Protein AF-A0A9E8NCF7-F1 (afdb_monomer)

Nearest PDB structures (foldseek):
  2m2k-assembly1_A  TM=4.713E-01  e=4.557E-03  Serratia marcescens
  8z99-assembly1_A  TM=4.375E-01  e=1.453E+00  metagenome
  8yhd-assembly1_D  TM=4.032E-01  e=1.641E+00  metagenome
  8z4j-assembly1_C  TM=4.221E-01  e=2.667E+00  metagenome
  8yhe-assembly1_B  TM=4.234E-01  e=3.838E+00  metagenome

Foldseek 3Di:
DDDDDDPPPPPPVPPPPPPVVPPQPFDWDDDPRWIWTWGFPPPDPQQKIKTWTPPDDCPPPPWDQDPQQPPCLLVQLCCDPVVLCVLLVLLVVLCVVVVHQFFQAKKKWKFKADLQQQTDTIMIIGHPPGPQDVNSVVSSRVSCNPPNGRHHPSVNRPPIPIDIDIDMRGRDDDPPD

Structure (mmCIF, N/CA/C/O backbone):
data_AF-A0A9E8NCF7-F1
#
_entry.id   AF-A0A9E8NCF7-F1
#
loop_
_atom_site.group_PDB
_atom_site.id
_atom_site.type_symbol
_atom_site.label_atom_id
_atom_site.label_alt_id
_atom_site.label_comp_id
_atom_site.label_asym_id
_atom_site.label_entity_id
_atom_site.label_seq_id
_atom_site.pdbx_PDB_ins_code
_atom_site.Cartn_x
_atom_site.Cartn_y
_atom_site.Cartn_z
_atom_site.occupancy
_atom_site.B_iso_or_equiv
_atom_site.auth_seq_id
_atom_site.auth_comp_id
_atom_site.auth_asym_id
_atom_site.auth_atom_id
_atom_site.pdbx_PDB_model_num
ATOM 1 N N . MET A 1 1 ? 67.429 12.171 45.994 1.00 40.03 1 MET A N 1
ATOM 2 C CA . MET A 1 1 ? 67.069 10.767 45.686 1.00 40.03 1 MET A CA 1
ATOM 3 C C . MET A 1 1 ? 65.765 10.779 44.897 1.00 40.03 1 MET A C 1
ATOM 5 O O . MET A 1 1 ? 64.750 11.210 45.428 1.00 40.03 1 MET A O 1
ATOM 9 N N . LYS A 1 2 ? 65.822 10.455 43.598 1.00 35.00 2 LYS A N 1
ATOM 10 C CA . LYS A 1 2 ? 64.687 10.552 42.663 1.00 35.00 2 LYS A CA 1
ATOM 11 C C . LYS A 1 2 ? 63.740 9.368 42.890 1.00 35.00 2 LYS A C 1
ATOM 13 O O . LYS A 1 2 ? 64.159 8.227 42.731 1.00 35.00 2 LYS A O 1
ATOM 18 N N . LYS A 1 3 ? 62.488 9.633 43.271 1.00 42.22 3 LYS A N 1
ATOM 19 C CA . LYS A 1 3 ? 61.432 8.614 43.321 1.00 42.22 3 LYS A CA 1
ATOM 20 C C . LYS A 1 3 ? 60.885 8.435 41.905 1.00 42.22 3 LYS A C 1
ATOM 22 O O . LYS A 1 3 ? 60.336 9.372 41.335 1.00 42.22 3 LYS A O 1
ATOM 27 N N . ILE A 1 4 ? 61.103 7.255 41.335 1.00 47.38 4 ILE A N 1
ATOM 28 C CA . ILE A 1 4 ? 60.545 6.840 40.047 1.00 47.38 4 ILE A CA 1
ATOM 29 C C . ILE A 1 4 ? 59.074 6.501 40.293 1.00 47.38 4 ILE A C 1
ATOM 31 O O . ILE A 1 4 ? 58.762 5.564 41.025 1.00 47.38 4 ILE A O 1
ATOM 35 N N . LEU A 1 5 ? 58.176 7.304 39.728 1.00 33.53 5 LEU A N 1
ATOM 36 C CA . LEU A 1 5 ? 56.740 7.057 39.744 1.00 33.53 5 LEU A CA 1
ATOM 37 C C . LEU A 1 5 ? 56.419 6.113 38.577 1.00 33.53 5 LEU A C 1
ATOM 39 O O . LEU A 1 5 ? 56.474 6.517 37.417 1.00 33.53 5 LEU A O 1
ATOM 43 N N . ILE A 1 6 ? 56.138 4.847 38.875 1.00 45.62 6 ILE A N 1
ATOM 44 C CA . ILE A 1 6 ? 55.711 3.866 37.873 1.00 45.62 6 ILE A CA 1
ATOM 45 C C . ILE A 1 6 ? 54.211 4.075 37.634 1.00 45.62 6 ILE A C 1
ATOM 47 O O . ILE A 1 6 ? 53.385 3.727 38.474 1.00 45.62 6 ILE A O 1
ATOM 51 N N . PHE A 1 7 ? 53.864 4.670 36.492 1.00 37.31 7 PHE A N 1
ATOM 52 C CA . PHE A 1 7 ? 52.492 4.728 35.991 1.00 37.31 7 PHE A CA 1
ATOM 53 C C . PHE A 1 7 ? 52.143 3.362 35.388 1.00 37.31 7 PHE A C 1
ATOM 55 O O . PHE A 1 7 ? 52.563 3.034 34.279 1.00 37.31 7 PHE A O 1
ATOM 62 N N . ILE A 1 8 ? 51.393 2.544 36.125 1.00 46.53 8 ILE A N 1
ATOM 63 C CA . ILE A 1 8 ? 50.778 1.334 35.574 1.00 46.53 8 ILE A CA 1
ATOM 64 C C . ILE A 1 8 ? 49.598 1.797 34.717 1.00 46.53 8 ILE A C 1
ATOM 66 O O . ILE A 1 8 ? 48.512 2.087 35.217 1.00 46.53 8 ILE A O 1
ATOM 70 N N . ILE A 1 9 ? 49.836 1.923 33.411 1.00 44.84 9 ILE A N 1
ATOM 71 C CA . ILE A 1 9 ? 48.784 2.126 32.417 1.00 44.84 9 ILE A CA 1
ATOM 72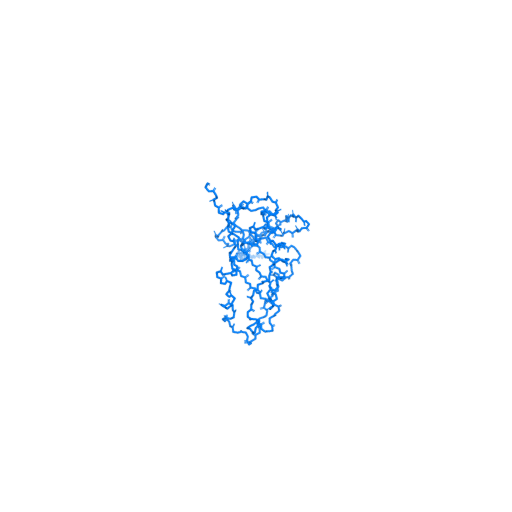 C C . ILE A 1 9 ? 48.052 0.790 32.285 1.00 44.84 9 ILE A C 1
ATOM 74 O O . ILE A 1 9 ? 48.491 -0.109 31.570 1.00 44.84 9 ILE A O 1
ATOM 78 N N . CYS A 1 10 ? 46.936 0.647 33.001 1.00 36.78 10 CYS A N 1
ATOM 79 C CA . CYS A 1 10 ? 45.959 -0.396 32.722 1.00 36.78 10 CYS A CA 1
ATOM 80 C C . CYS A 1 10 ? 45.423 -0.172 31.304 1.00 36.78 10 CYS A C 1
ATOM 82 O O . CYS A 1 10 ? 44.531 0.650 31.090 1.00 36.78 10 CYS A O 1
ATOM 84 N N . MET A 1 11 ? 45.977 -0.894 30.328 1.00 39.25 11 MET A N 1
ATOM 85 C CA . MET A 1 11 ? 45.402 -1.020 28.994 1.00 39.25 11 MET A CA 1
ATOM 86 C C . MET A 1 11 ? 44.094 -1.811 29.088 1.00 39.25 11 MET A C 1
ATOM 88 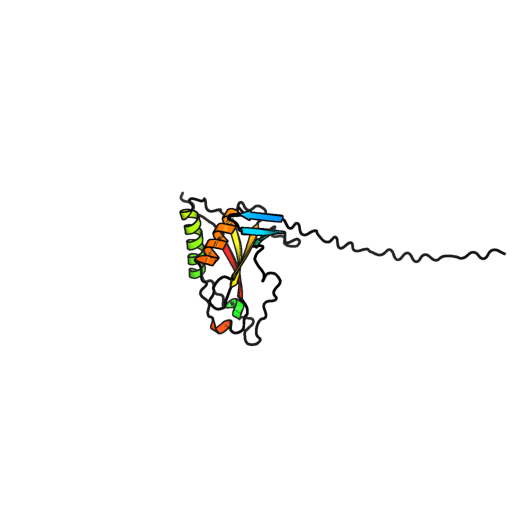O O . MET A 1 11 ? 44.020 -2.982 28.726 1.00 39.25 11 MET A O 1
ATOM 92 N N . PHE A 1 12 ? 43.027 -1.156 29.540 1.00 41.19 12 PHE A N 1
ATOM 93 C CA . PHE A 1 12 ? 41.700 -1.509 29.068 1.00 41.19 12 PHE A CA 1
ATOM 94 C C . PHE A 1 12 ? 41.636 -1.017 27.628 1.00 41.19 12 PHE A C 1
ATOM 96 O O . PHE A 1 12 ? 41.243 0.116 27.357 1.00 41.19 12 PHE A O 1
ATOM 103 N N . ALA A 1 13 ? 42.085 -1.865 26.701 1.00 40.41 13 ALA A N 1
ATOM 104 C CA . ALA A 1 13 ? 41.708 -1.750 25.307 1.00 40.41 13 ALA A CA 1
ATOM 105 C C . ALA A 1 13 ? 40.186 -1.892 25.271 1.00 40.41 13 ALA A C 1
ATOM 107 O O . ALA A 1 13 ? 39.634 -2.993 25.209 1.00 40.41 13 ALA A O 1
ATOM 108 N N . GLN A 1 14 ? 39.515 -0.749 25.410 1.00 42.47 14 GLN A N 1
ATOM 109 C CA . GLN A 1 14 ? 38.113 -0.581 25.120 1.00 42.47 14 GLN A CA 1
ATOM 110 C C . GLN A 1 14 ? 37.908 -1.226 23.755 1.00 42.47 14 GLN A C 1
ATOM 112 O O . GLN A 1 14 ? 38.359 -0.706 22.734 1.00 42.47 14 GLN A O 1
ATOM 117 N N . HIS A 1 15 ? 37.240 -2.377 23.736 1.00 35.69 15 HIS A N 1
ATOM 118 C CA . HIS A 1 15 ? 36.476 -2.761 22.569 1.00 35.69 15 HIS A CA 1
ATOM 119 C C . HIS A 1 15 ? 35.404 -1.687 22.446 1.00 35.69 15 HIS A C 1
ATOM 121 O O . HIS A 1 15 ? 34.286 -1.825 22.940 1.00 35.69 15 HIS A O 1
ATOM 127 N N . ALA A 1 16 ? 35.780 -0.569 21.827 1.00 40.09 16 ALA A N 1
ATOM 128 C CA . ALA A 1 16 ? 34.845 0.274 21.144 1.00 40.09 16 ALA A CA 1
ATOM 129 C C . ALA A 1 16 ? 34.232 -0.640 20.086 1.00 40.09 16 ALA A C 1
ATOM 131 O O . ALA A 1 16 ? 34.712 -0.750 18.959 1.00 40.09 16 ALA A O 1
ATOM 132 N N . PHE A 1 17 ? 33.152 -1.321 20.467 1.00 37.03 17 PHE A N 1
ATOM 133 C CA . PHE A 1 17 ? 32.058 -1.532 19.551 1.00 37.03 17 PHE A CA 1
ATOM 134 C C . PHE A 1 17 ? 31.687 -0.129 19.076 1.00 37.03 17 PHE A C 1
ATOM 136 O O . PHE A 1 17 ? 30.793 0.528 19.605 1.00 37.03 17 PHE A O 1
ATOM 143 N N . CYS A 1 18 ? 32.388 0.338 18.043 1.00 36.62 18 CYS A N 1
ATOM 144 C CA . CYS A 1 18 ? 31.747 1.069 16.983 1.00 36.62 18 CYS A CA 1
ATOM 145 C C . CYS A 1 18 ? 30.612 0.151 16.528 1.00 36.62 18 CYS A C 1
ATOM 147 O O . CYS A 1 18 ? 30.733 -0.605 15.569 1.00 36.62 18 CYS A O 1
ATOM 149 N N . GLN A 1 19 ? 29.479 0.222 17.232 1.00 39.09 19 GLN A N 1
ATOM 150 C CA . GLN A 1 19 ? 28.195 0.187 16.575 1.00 39.09 19 GLN A CA 1
ATOM 151 C C . GLN A 1 19 ? 28.281 1.332 15.578 1.00 39.09 19 GLN A C 1
ATOM 153 O O . GLN A 1 19 ? 27.910 2.469 15.868 1.00 39.09 19 GLN A O 1
ATOM 158 N N . GLY A 1 20 ? 28.876 1.043 14.417 1.00 33.81 20 GLY A N 1
ATOM 159 C CA . GLY A 1 20 ? 28.659 1.832 13.236 1.00 33.81 20 GLY A CA 1
ATOM 160 C C . GLY A 1 20 ? 27.154 1.901 13.160 1.00 33.81 20 GLY A C 1
ATOM 161 O O . GLY A 1 20 ? 26.498 0.890 12.909 1.00 33.81 20 GLY A O 1
ATOM 162 N N . LYS A 1 21 ? 26.597 3.063 13.511 1.00 37.81 21 LYS A N 1
ATOM 163 C CA . LYS A 1 21 ? 25.231 3.397 13.165 1.00 37.81 21 LYS A CA 1
ATOM 164 C C . LYS A 1 21 ? 25.227 3.208 11.662 1.00 37.81 21 LYS A C 1
ATOM 166 O O . LYS A 1 21 ? 25.744 4.065 10.950 1.00 37.81 21 LYS A O 1
ATOM 171 N N . LEU A 1 22 ? 24.767 2.040 11.206 1.00 41.25 22 LEU A N 1
ATOM 172 C CA . LEU A 1 22 ? 24.464 1.783 9.814 1.00 41.25 22 LEU A CA 1
ATOM 173 C C . LEU A 1 22 ? 23.562 2.943 9.455 1.00 41.25 22 LEU A C 1
ATOM 175 O O . LEU A 1 22 ? 22.431 3.029 9.938 1.00 41.25 22 LEU A O 1
ATOM 179 N N . LYS A 1 23 ? 24.140 3.918 8.751 1.00 40.84 23 LYS A N 1
ATOM 180 C CA . LYS A 1 23 ? 23.450 5.106 8.291 1.00 40.84 23 LYS A CA 1
ATOM 181 C C . LYS A 1 23 ? 22.333 4.519 7.452 1.00 40.84 23 LYS A C 1
ATOM 183 O O . LYS A 1 23 ? 22.596 3.973 6.384 1.00 40.84 23 LYS A O 1
ATOM 188 N N . LYS A 1 24 ? 21.120 4.487 8.003 1.00 50.84 24 LYS A N 1
ATOM 189 C CA . LYS A 1 24 ? 19.936 4.057 7.275 1.00 50.84 24 LYS A CA 1
ATOM 190 C C . LYS A 1 24 ? 19.909 5.027 6.100 1.00 50.84 24 LYS A C 1
ATOM 192 O O . LYS A 1 24 ? 19.733 6.224 6.312 1.00 50.84 24 LYS A O 1
ATOM 197 N N . LEU A 1 25 ? 20.299 4.551 4.919 1.00 55.50 25 LEU A N 1
ATOM 198 C CA . LEU A 1 25 ? 20.280 5.338 3.695 1.00 55.50 25 LEU A CA 1
ATOM 199 C C . LEU A 1 25 ? 18.799 5.568 3.424 1.00 55.50 25 LEU A C 1
ATOM 201 O O . LEU A 1 25 ? 18.099 4.704 2.904 1.00 55.50 25 LEU A O 1
ATOM 205 N N . GLU A 1 26 ? 18.306 6.673 3.969 1.00 65.00 26 GLU A N 1
ATOM 206 C CA . GLU A 1 26 ? 16.937 7.121 3.819 1.00 65.00 26 GLU A CA 1
ATOM 207 C C . GLU A 1 26 ? 16.912 8.025 2.599 1.00 65.00 26 GLU A C 1
ATOM 209 O O . GLU A 1 26 ? 17.276 9.198 2.663 1.00 65.00 26 GLU A O 1
ATOM 214 N N . GLU A 1 27 ? 16.540 7.443 1.467 1.00 82.12 27 GLU A N 1
ATOM 215 C CA . GLU A 1 27 ? 16.312 8.184 0.235 1.00 82.12 27 GLU A CA 1
ATOM 216 C C . GLU A 1 27 ? 14.881 8.732 0.252 1.00 82.12 27 GLU A C 1
ATOM 218 O O . GLU A 1 27 ? 13.957 8.073 0.737 1.00 82.12 27 GLU A O 1
ATOM 223 N N . LYS A 1 28 ? 14.689 9.955 -0.248 1.00 84.38 28 LYS A N 1
ATOM 224 C CA . LYS A 1 28 ? 13.359 10.529 -0.458 1.00 84.38 28 LYS A CA 1
ATOM 225 C C . LYS A 1 28 ? 13.083 10.596 -1.949 1.00 84.38 28 LYS A C 1
ATOM 227 O O . LYS A 1 28 ? 13.864 11.187 -2.685 1.00 84.38 28 LYS A O 1
ATOM 232 N N . VAL A 1 29 ? 11.962 10.024 -2.361 1.00 87.75 29 VAL A N 1
ATOM 233 C CA . VAL A 1 29 ? 11.493 10.013 -3.752 1.00 87.75 29 VAL A CA 1
ATOM 234 C C . VAL A 1 29 ? 10.058 10.520 -3.799 1.00 87.75 29 VAL A C 1
ATOM 236 O O . VAL A 1 29 ? 9.316 10.339 -2.836 1.00 87.75 29 VAL A O 1
ATOM 239 N N . SER A 1 30 ? 9.647 11.167 -4.886 1.00 83.88 30 SER A N 1
ATOM 240 C CA . SER A 1 30 ? 8.315 11.774 -4.986 1.00 83.88 30 SER A CA 1
ATOM 241 C C . SER A 1 30 ? 7.659 11.528 -6.334 1.00 83.88 30 SER A C 1
ATOM 243 O O . SER A 1 30 ? 8.341 11.558 -7.355 1.00 83.88 30 SER A O 1
ATOM 245 N N . SER A 1 31 ? 6.340 11.353 -6.326 1.00 86.44 31 SER A N 1
ATOM 246 C CA . SER A 1 31 ? 5.503 11.230 -7.521 1.00 86.44 31 SER A CA 1
ATOM 247 C C . SER A 1 31 ? 4.074 11.681 -7.226 1.00 86.44 31 SER A C 1
ATOM 249 O O . SER A 1 31 ? 3.590 11.468 -6.115 1.00 86.44 31 SER A O 1
ATOM 251 N N . ASP A 1 32 ? 3.406 12.318 -8.194 1.00 78.69 32 ASP A N 1
ATOM 252 C CA . ASP A 1 32 ? 2.012 12.784 -8.088 1.00 78.69 32 ASP A CA 1
ATOM 253 C C . ASP A 1 32 ? 1.716 13.587 -6.798 1.00 78.69 32 ASP A C 1
ATOM 255 O O . ASP A 1 32 ? 0.649 13.480 -6.192 1.00 78.69 32 ASP A O 1
ATOM 259 N N . GLY A 1 33 ? 2.687 14.391 -6.344 1.00 82.56 33 GLY A N 1
ATOM 260 C CA . GLY A 1 33 ? 2.585 15.187 -5.113 1.00 82.56 33 GLY A CA 1
ATOM 261 C C . GLY A 1 33 ? 2.733 14.389 -3.810 1.00 82.56 33 GLY A C 1
ATOM 262 O O . GLY A 1 33 ? 2.641 14.965 -2.727 1.00 82.56 33 GLY A O 1
ATOM 263 N N . VAL A 1 34 ? 3.001 13.083 -3.887 1.00 87.38 34 VAL A N 1
ATOM 264 C CA . VAL A 1 34 ? 3.260 12.205 -2.741 1.00 87.38 34 VAL A CA 1
ATOM 265 C C . VAL A 1 34 ? 4.760 11.974 -2.599 1.00 87.38 34 VAL A C 1
ATOM 267 O O . VAL A 1 34 ? 5.439 11.612 -3.557 1.00 87.38 34 VAL A O 1
ATOM 270 N N . SER A 1 35 ? 5.290 12.175 -1.393 1.00 92.69 35 SER A N 1
ATOM 271 C CA . SER A 1 35 ? 6.702 11.935 -1.077 1.00 92.69 35 SER A CA 1
ATOM 272 C C . SER A 1 35 ? 6.859 10.683 -0.225 1.00 92.69 35 SER A C 1
ATOM 274 O O . SER A 1 35 ? 6.206 10.552 0.810 1.00 92.69 35 SER A O 1
ATOM 276 N N . TYR A 1 36 ? 7.776 9.805 -0.615 1.00 93.69 36 TYR A N 1
ATOM 277 C CA . TYR A 1 36 ? 8.091 8.555 0.060 1.00 93.69 36 TYR A CA 1
ATOM 278 C C . TYR A 1 36 ? 9.487 8.590 0.656 1.00 93.69 36 TYR A C 1
ATOM 280 O O . TYR A 1 36 ? 10.448 9.032 0.029 1.00 93.69 36 TYR A O 1
ATOM 288 N N . LYS A 1 37 ? 9.596 8.049 1.862 1.00 92.69 37 LYS A N 1
ATOM 289 C CA . LYS A 1 37 ? 10.850 7.663 2.487 1.00 92.69 37 LYS A CA 1
ATOM 290 C C . LYS A 1 37 ? 11.138 6.209 2.130 1.00 92.69 37 LYS A C 1
ATOM 292 O O . LYS A 1 37 ? 10.346 5.320 2.447 1.00 92.69 37 LYS A O 1
ATOM 297 N N . VAL A 1 38 ? 12.283 5.977 1.502 1.00 91.19 38 VAL A N 1
ATOM 298 C CA . VAL A 1 38 ? 12.778 4.652 1.139 1.00 91.19 38 VAL A CA 1
ATOM 299 C C . VAL A 1 38 ? 13.792 4.222 2.180 1.00 91.19 38 VAL A C 1
ATOM 301 O O . VAL A 1 38 ? 14.744 4.942 2.465 1.00 91.19 38 VAL A O 1
ATOM 304 N N . SER A 1 39 ? 13.596 3.048 2.769 1.00 88.00 39 SER A N 1
ATOM 305 C CA . SER A 1 39 ? 14.566 2.475 3.696 1.00 88.00 39 SER A CA 1
ATOM 306 C C . SER A 1 39 ? 14.893 1.037 3.336 1.00 88.00 39 SER A C 1
ATOM 308 O O . SER A 1 39 ? 14.013 0.229 3.038 1.00 88.00 39 SER A O 1
ATOM 310 N N . GLN A 1 40 ? 16.181 0.717 3.376 1.00 78.38 40 GLN A N 1
ATOM 311 C CA . GLN A 1 40 ? 16.658 -0.649 3.242 1.00 78.38 40 GLN A 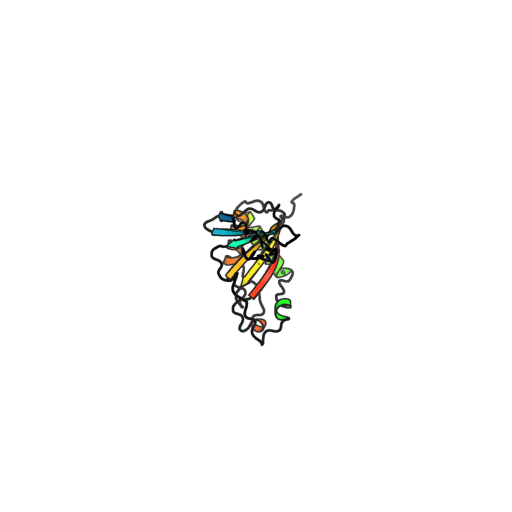CA 1
ATOM 312 C C . GLN A 1 40 ? 16.595 -1.325 4.614 1.00 78.38 40 GLN A C 1
ATOM 314 O O . GLN A 1 40 ? 17.116 -0.804 5.603 1.00 78.38 40 GLN A O 1
ATOM 319 N N . LEU A 1 41 ? 15.928 -2.476 4.690 1.00 69.31 41 LEU A N 1
ATOM 320 C CA . LEU A 1 41 ? 15.902 -3.286 5.906 1.00 69.31 41 LEU A CA 1
ATOM 321 C C . LEU A 1 41 ? 17.259 -3.992 6.018 1.00 69.31 41 LEU A C 1
ATOM 323 O O . LEU A 1 41 ? 17.484 -5.018 5.382 1.00 69.31 41 LEU A O 1
ATOM 327 N N . SER A 1 42 ? 18.172 -3.398 6.790 1.00 55.97 42 SER A N 1
ATOM 328 C CA . SER A 1 42 ? 19.598 -3.756 6.885 1.00 55.97 42 SER A CA 1
ATOM 329 C C . SER A 1 42 ? 19.891 -5.194 7.330 1.00 55.97 42 SER A C 1
ATOM 331 O O . SER A 1 42 ? 21.015 -5.652 7.167 1.00 55.97 42 SER A O 1
ATOM 333 N N . SER A 1 43 ? 18.903 -5.917 7.857 1.00 56.88 43 SER A N 1
ATOM 334 C CA . SER A 1 43 ? 19.022 -7.305 8.320 1.00 56.88 43 SER A CA 1
ATOM 335 C C . SER A 1 43 ? 18.193 -8.311 7.512 1.00 56.88 43 SER A C 1
ATOM 337 O O . SER A 1 43 ? 18.101 -9.472 7.900 1.00 56.88 43 SER A O 1
ATOM 339 N N . ASN A 1 44 ? 17.560 -7.899 6.407 1.00 51.12 44 ASN A N 1
ATOM 340 C CA . ASN A 1 44 ? 16.633 -8.766 5.684 1.00 51.12 44 ASN A CA 1
ATOM 341 C C . ASN A 1 44 ? 17.311 -9.449 4.474 1.00 51.12 44 ASN A C 1
ATOM 343 O O . ASN A 1 44 ? 17.581 -8.770 3.479 1.00 51.12 44 ASN A O 1
ATOM 347 N N . PRO A 1 45 ? 17.522 -10.783 4.489 1.00 52.38 45 PRO A N 1
ATOM 348 C CA . PRO A 1 45 ? 18.120 -11.511 3.364 1.00 52.38 45 PRO A CA 1
ATOM 349 C C . PRO A 1 45 ? 17.257 -11.467 2.094 1.00 52.38 45 PRO A C 1
ATOM 351 O O . PRO A 1 45 ? 17.737 -11.776 1.009 1.00 52.38 45 PRO A O 1
ATOM 354 N N . SER A 1 46 ? 15.991 -11.041 2.196 1.00 62.00 46 SER A N 1
ATOM 355 C CA . SER A 1 46 ? 15.096 -10.907 1.040 1.00 62.00 46 SER A CA 1
ATOM 356 C C . SER A 1 46 ? 15.401 -9.715 0.126 1.00 62.00 46 SER A C 1
ATOM 358 O O . SER A 1 46 ? 14.752 -9.580 -0.912 1.00 62.00 46 SER A O 1
ATOM 360 N N . GLY A 1 47 ? 16.343 -8.836 0.497 1.00 77.12 47 GLY A N 1
ATOM 361 C CA . GLY A 1 47 ? 16.775 -7.731 -0.359 1.00 77.12 47 GLY A CA 1
ATOM 362 C C . GLY A 1 47 ? 15.643 -6.769 -0.719 1.00 77.12 47 GLY A C 1
ATOM 363 O O . GLY A 1 47 ? 15.572 -6.314 -1.856 1.00 77.12 47 GLY A O 1
ATOM 364 N N . ARG A 1 48 ? 14.726 -6.473 0.210 1.00 85.69 48 ARG A N 1
ATOM 365 C CA . ARG A 1 48 ? 13.585 -5.573 -0.028 1.00 85.69 48 ARG A CA 1
ATOM 366 C C . ARG A 1 48 ? 13.831 -4.148 0.478 1.00 85.69 48 ARG A C 1
ATOM 368 O O . ARG A 1 48 ? 14.421 -3.947 1.540 1.00 85.69 48 ARG A O 1
ATOM 375 N N . LYS A 1 49 ? 13.307 -3.173 -0.263 1.00 90.00 49 LYS A N 1
ATOM 376 C CA . LYS A 1 49 ? 13.182 -1.763 0.115 1.00 90.00 49 LYS A CA 1
ATOM 377 C C . LYS A 1 49 ? 11.771 -1.502 0.634 1.00 90.00 49 LYS A C 1
ATOM 379 O O . LYS A 1 49 ? 10.795 -1.995 0.066 1.00 90.00 49 LYS A O 1
ATOM 384 N N . MET A 1 50 ? 11.674 -0.736 1.714 1.00 91.44 50 MET A N 1
ATOM 385 C CA . MET A 1 50 ? 10.407 -0.255 2.250 1.00 91.44 50 MET A CA 1
ATOM 386 C C . MET A 1 50 ? 10.166 1.179 1.797 1.00 91.44 50 MET A C 1
ATOM 388 O O . MET A 1 50 ? 10.987 2.045 2.091 1.00 91.44 50 MET A O 1
ATOM 392 N N . TYR A 1 51 ? 9.033 1.415 1.148 1.00 94.12 51 TYR A N 1
ATOM 393 C CA . TYR A 1 51 ? 8.532 2.731 0.774 1.00 94.12 51 TYR A CA 1
ATOM 394 C C . TYR A 1 51 ? 7.406 3.097 1.742 1.00 94.12 51 TYR A C 1
ATOM 396 O O . TYR A 1 51 ? 6.384 2.411 1.788 1.00 94.12 51 TYR A O 1
ATOM 404 N N . SER A 1 52 ? 7.613 4.144 2.539 1.00 93.81 52 SER A N 1
ATOM 405 C CA . SER A 1 52 ? 6.605 4.708 3.445 1.00 93.81 52 SER A CA 1
ATOM 406 C C . SER A 1 52 ? 6.301 6.135 3.021 1.00 93.81 52 SER A C 1
ATOM 408 O O . SER A 1 52 ? 7.225 6.926 2.809 1.00 93.81 52 SER A O 1
ATOM 410 N N . ASN A 1 53 ? 5.022 6.468 2.868 1.00 94.50 53 ASN A N 1
ATOM 411 C CA . ASN A 1 53 ? 4.618 7.838 2.589 1.00 94.50 53 ASN A CA 1
ATOM 412 C C . ASN A 1 53 ? 5.049 8.728 3.765 1.00 94.50 53 ASN A C 1
ATOM 414 O O . ASN A 1 53 ? 4.761 8.439 4.921 1.00 94.50 53 ASN A O 1
ATOM 418 N N . THR A 1 54 ? 5.742 9.827 3.485 1.00 92.50 54 THR A N 1
ATOM 419 C CA . THR A 1 54 ? 6.252 10.752 4.510 1.00 92.50 54 THR A CA 1
ATOM 420 C C . THR A 1 54 ? 5.152 11.406 5.350 1.00 92.50 54 THR A C 1
ATOM 422 O O . THR A 1 54 ? 5.446 11.901 6.436 1.00 92.50 54 THR A O 1
ATOM 425 N N . SER A 1 55 ? 3.892 11.381 4.896 1.00 92.25 55 SER A N 1
ATOM 426 C CA . SER A 1 55 ? 2.740 11.804 5.697 1.00 92.25 55 SER A CA 1
ATOM 427 C C . SER A 1 55 ? 2.253 10.752 6.702 1.00 92.25 55 SER A C 1
ATOM 429 O O . SER A 1 55 ? 1.382 11.071 7.513 1.00 92.25 55 SER A O 1
ATOM 431 N N . ASN A 1 56 ? 2.754 9.512 6.639 1.00 92.69 56 ASN A N 1
ATOM 432 C CA . ASN A 1 56 ? 2.409 8.448 7.580 1.00 92.69 56 ASN A CA 1
ATOM 433 C C . ASN A 1 56 ? 2.920 8.805 8.987 1.00 92.69 56 ASN A C 1
ATOM 435 O O . ASN A 1 56 ? 4.060 9.226 9.179 1.00 92.69 56 ASN A O 1
ATOM 439 N N . LYS A 1 57 ? 2.061 8.626 9.988 1.00 90.81 57 LYS A N 1
ATOM 440 C CA . LYS A 1 57 ? 2.287 8.948 11.401 1.00 90.81 57 LYS A CA 1
ATOM 441 C C . LYS A 1 57 ? 2.243 7.716 12.299 1.00 90.81 57 LYS A C 1
ATOM 443 O O . LYS A 1 57 ? 2.740 7.779 13.419 1.00 90.81 57 LYS A O 1
ATOM 448 N N . LEU A 1 58 ? 1.687 6.597 11.834 1.00 86.88 58 LEU A N 1
ATOM 449 C CA . LEU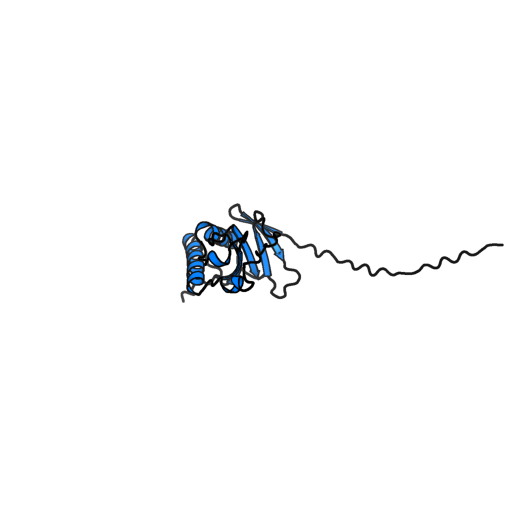 A 1 58 ? 1.533 5.388 12.647 1.00 86.88 58 LEU A CA 1
ATOM 450 C C . LEU A 1 58 ? 2.746 4.446 12.551 1.00 86.88 58 LEU A C 1
ATOM 452 O O . LEU A 1 58 ? 2.663 3.310 12.998 1.00 86.88 58 LEU A O 1
ATOM 456 N N . ASP A 1 59 ? 3.842 4.808 11.871 1.00 73.69 59 ASP A N 1
ATOM 457 C CA . ASP A 1 59 ? 5.007 3.911 11.675 1.00 73.69 59 ASP A CA 1
ATOM 458 C C . ASP A 1 59 ? 5.751 3.593 12.979 1.00 73.69 59 ASP A C 1
ATOM 460 O O . ASP A 1 59 ? 6.341 2.523 13.099 1.00 73.69 59 ASP A O 1
ATOM 464 N N . ASN A 1 60 ? 5.681 4.496 13.960 1.00 70.38 60 ASN A N 1
ATOM 465 C CA . ASN A 1 60 ? 6.276 4.326 15.290 1.00 70.38 60 ASN A CA 1
ATOM 466 C C . ASN A 1 60 ? 5.214 4.190 16.396 1.00 70.38 60 ASN A C 1
ATOM 468 O O . ASN A 1 60 ? 5.547 4.231 17.577 1.00 70.38 60 ASN A O 1
ATOM 472 N N . ASP A 1 61 ? 3.937 4.086 16.025 1.00 74.56 61 ASP A N 1
ATOM 473 C CA . ASP A 1 61 ? 2.835 3.977 16.978 1.00 74.56 61 ASP A CA 1
ATOM 474 C C . ASP A 1 61 ? 2.668 2.508 17.364 1.00 74.56 61 ASP A C 1
ATOM 476 O O . ASP A 1 61 ? 2.328 1.679 16.519 1.00 74.56 61 ASP A O 1
ATOM 480 N N . LEU A 1 62 ? 2.920 2.163 18.627 1.00 61.78 62 LEU A N 1
ATOM 481 C CA . LEU A 1 62 ? 2.675 0.808 19.113 1.00 61.78 62 LEU A CA 1
ATOM 482 C C . LEU A 1 62 ? 1.172 0.532 19.018 1.00 61.78 62 LEU A C 1
ATOM 484 O O . LEU A 1 62 ? 0.364 1.225 19.636 1.00 61.78 62 LEU A O 1
ATOM 488 N N . ALA A 1 63 ? 0.787 -0.474 18.231 1.00 63.34 63 ALA A N 1
ATOM 489 C CA . ALA A 1 63 ? -0.594 -0.927 18.193 1.00 63.34 63 ALA A CA 1
ATOM 490 C C . ALA A 1 63 ? -0.974 -1.440 19.591 1.00 63.34 63 ALA A C 1
ATOM 492 O O . ALA A 1 63 ? -0.541 -2.513 20.007 1.00 63.34 63 ALA A O 1
ATOM 493 N N . VAL A 1 64 ? -1.754 -0.656 20.336 1.00 60.94 64 VAL A N 1
ATOM 494 C CA . VAL A 1 64 ? -2.314 -1.096 21.616 1.00 60.94 64 VAL A CA 1
ATOM 495 C C . VAL A 1 64 ? -3.405 -2.113 21.302 1.00 60.94 64 VAL A C 1
ATOM 497 O O . VAL A 1 64 ? -4.419 -1.770 20.690 1.00 60.94 64 VAL A O 1
ATOM 500 N N . ILE A 1 65 ? -3.163 -3.367 21.681 1.00 64.38 65 ILE A N 1
ATOM 501 C CA . ILE A 1 65 ? -4.128 -4.461 21.579 1.00 64.38 65 ILE A CA 1
ATOM 502 C C . ILE A 1 65 ? -4.895 -4.493 22.908 1.00 64.38 65 ILE A C 1
ATOM 504 O O . ILE A 1 65 ? -4.269 -4.728 23.941 1.00 64.38 65 ILE A O 1
ATOM 508 N N . PRO A 1 66 ? -6.209 -4.217 22.914 1.00 61.47 66 PRO A N 1
ATOM 509 C CA . PRO A 1 66 ? -7.035 -4.337 24.112 1.00 61.47 66 PRO A CA 1
ATOM 510 C C . PRO A 1 66 ? -7.012 -5.762 24.678 1.00 61.47 66 PRO A C 1
ATOM 512 O O . PRO A 1 66 ? -6.902 -6.724 23.920 1.00 61.47 66 PRO A O 1
ATOM 515 N N . GLU A 1 67 ? -7.138 -5.903 25.999 1.00 62.09 67 GLU A N 1
ATOM 516 C CA . GLU A 1 67 ? -7.066 -7.206 26.684 1.00 62.09 67 GLU A CA 1
ATOM 517 C C . GLU A 1 67 ? -8.152 -8.197 26.225 1.00 62.09 67 GLU A C 1
ATOM 519 O O . GLU A 1 67 ? -7.937 -9.408 26.265 1.00 62.09 67 GLU A O 1
ATOM 524 N N . ASP A 1 68 ? -9.294 -7.694 25.746 1.00 62.44 68 ASP A N 1
ATOM 525 C CA . ASP A 1 68 ? -10.428 -8.474 25.239 1.00 62.44 68 ASP A CA 1
ATOM 526 C C . ASP A 1 68 ? -10.271 -8.923 23.775 1.00 62.44 68 ASP A C 1
ATOM 52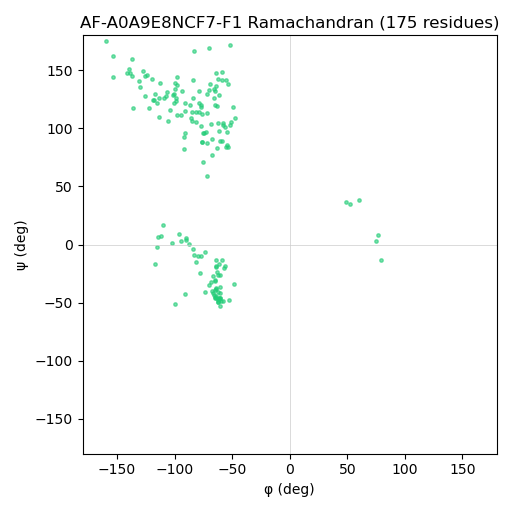8 O O . ASP A 1 68 ? -11.040 -9.760 23.293 1.00 62.44 68 ASP A O 1
ATOM 532 N N . VAL A 1 69 ? -9.259 -8.423 23.060 1.00 61.78 69 VAL A N 1
ATOM 533 C CA . VAL A 1 69 ? -8.950 -8.860 21.696 1.00 61.78 69 VAL A CA 1
ATOM 534 C C . VAL A 1 69 ? -8.049 -10.089 21.769 1.00 61.78 69 VAL A C 1
ATOM 536 O O . VAL A 1 69 ? -6.869 -10.008 22.117 1.00 61.78 69 VAL A O 1
ATOM 539 N N . SER A 1 70 ? -8.602 -11.257 21.423 1.00 57.56 70 SER A N 1
ATOM 540 C CA . SER A 1 70 ? -7.824 -12.501 21.407 1.00 57.56 70 SER A CA 1
ATOM 541 C C . SER A 1 70 ? -6.588 -12.344 20.510 1.00 57.56 70 SER A C 1
ATOM 543 O O . SER A 1 70 ? -6.674 -11.770 19.424 1.00 57.56 70 SER A O 1
ATOM 545 N N . ARG A 1 71 ? -5.436 -12.910 20.902 1.00 56.59 71 ARG A N 1
ATOM 546 C CA . ARG A 1 71 ? -4.231 -12.939 20.041 1.00 56.59 71 ARG A CA 1
ATOM 547 C C . ARG A 1 71 ? -4.495 -13.589 18.668 1.00 56.59 71 ARG A C 1
ATOM 549 O O . ARG A 1 71 ? -3.762 -13.325 17.720 1.00 56.59 71 ARG A O 1
ATOM 556 N N . ASN A 1 72 ? -5.576 -14.365 18.546 1.00 52.47 72 ASN A N 1
ATOM 557 C CA . ASN A 1 72 ? -6.042 -14.983 17.306 1.00 52.47 72 ASN A CA 1
ATOM 558 C C . ASN A 1 72 ? -6.903 -14.050 16.430 1.00 52.47 72 ASN A C 1
ATOM 560 O O . ASN A 1 72 ? -7.221 -14.423 15.305 1.00 52.47 72 ASN A O 1
ATOM 564 N N . ALA A 1 73 ? -7.228 -12.826 16.857 1.00 54.22 73 ALA A N 1
ATOM 565 C CA . ALA A 1 73 ? -7.949 -11.848 16.030 1.00 54.22 73 ALA A CA 1
ATOM 566 C C . ALA A 1 73 ? -7.149 -11.416 14.781 1.00 54.22 73 ALA A C 1
ATOM 568 O O . ALA A 1 73 ? -7.697 -10.925 13.801 1.00 54.22 73 ALA A O 1
ATOM 569 N N . PHE A 1 74 ? -5.830 -11.628 14.770 1.00 53.97 74 PHE A N 1
ATOM 570 C CA . PHE A 1 74 ? -5.021 -11.425 13.565 1.00 53.97 74 PHE A CA 1
ATOM 571 C C . PHE A 1 74 ? -5.157 -12.578 12.561 1.00 53.97 74 PHE A C 1
ATOM 573 O O . PHE A 1 74 ? -4.972 -12.358 11.367 1.00 53.97 74 PHE A O 1
ATOM 580 N N . SER A 1 75 ? -5.528 -13.784 13.018 1.00 49.66 75 SER A N 1
ATOM 581 C CA . SER A 1 75 ? -5.847 -14.921 12.137 1.00 49.66 75 SER A CA 1
ATOM 582 C C . SER A 1 75 ? -7.236 -14.822 11.496 1.00 49.66 75 SER A C 1
ATOM 584 O O . SER A 1 75 ? -7.534 -15.577 10.578 1.00 49.66 75 SER A O 1
ATOM 586 N N . THR A 1 76 ? -8.069 -13.874 11.938 1.00 49.09 76 THR A N 1
ATOM 587 C CA . THR A 1 76 ? -9.428 -13.641 11.428 1.00 49.09 76 THR A CA 1
ATOM 588 C C . THR A 1 76 ? -9.540 -12.449 10.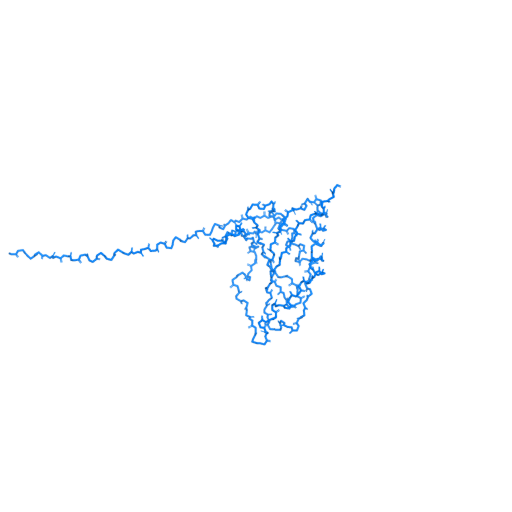479 1.00 49.09 76 THR A C 1
ATOM 590 O O . THR A 1 76 ? -10.626 -12.193 9.956 1.00 49.09 76 THR A O 1
ATOM 593 N N . ILE A 1 77 ? -8.435 -11.755 10.167 1.00 58.38 77 ILE A N 1
ATOM 594 C CA . ILE A 1 77 ? -8.369 -10.921 8.956 1.00 58.38 77 ILE A CA 1
ATOM 595 C C . ILE A 1 77 ? -8.204 -11.871 7.766 1.00 58.38 77 ILE A C 1
ATOM 597 O O . ILE A 1 77 ? -7.133 -11.992 7.168 1.00 58.38 77 ILE A O 1
ATOM 601 N N . ASP A 1 78 ? -9.275 -12.593 7.455 1.00 56.66 78 ASP A N 1
ATOM 602 C CA . ASP A 1 78 ? -9.352 -13.417 6.262 1.00 56.66 78 ASP A CA 1
ATOM 603 C C . ASP A 1 78 ? -9.588 -12.490 5.065 1.00 56.66 78 ASP A C 1
ATOM 605 O O . ASP A 1 78 ? -10.719 -12.204 4.672 1.00 56.66 78 ASP A O 1
ATOM 609 N N . MET A 1 79 ? -8.498 -11.990 4.471 1.00 61.34 79 MET A N 1
ATOM 610 C CA . MET A 1 79 ? -8.524 -11.490 3.092 1.00 61.34 79 MET A CA 1
ATOM 611 C C . MET A 1 79 ? -8.640 -12.680 2.137 1.00 61.34 79 MET A C 1
ATOM 613 O O . MET A 1 79 ? -7.759 -12.902 1.298 1.00 61.34 79 MET A O 1
ATOM 617 N N . GLY A 1 80 ? -9.710 -13.460 2.301 1.00 63.72 80 GLY A N 1
ATOM 618 C CA . GLY A 1 80 ? -9.972 -14.677 1.556 1.00 63.72 80 GLY A CA 1
ATOM 619 C C . GLY A 1 80 ? -9.868 -14.444 0.052 1.00 63.72 80 GLY A C 1
ATOM 620 O O . GLY A 1 80 ? -9.750 -13.315 -0.436 1.00 63.72 80 GLY A O 1
ATOM 621 N N . LYS A 1 81 ? -9.915 -15.527 -0.725 1.00 71.00 81 LYS A N 1
ATOM 622 C CA . LYS A 1 81 ? -9.669 -15.473 -2.177 1.00 71.00 81 LYS A CA 1
ATOM 623 C C . LYS A 1 81 ? -10.465 -14.367 -2.891 1.00 71.00 81 LYS A C 1
ATOM 625 O O . LYS A 1 81 ? -9.939 -13.766 -3.824 1.00 71.00 81 LYS A O 1
ATOM 630 N N . ASP A 1 82 ? -11.678 -14.067 -2.436 1.00 80.56 82 ASP A N 1
ATOM 631 C CA . ASP A 1 82 ? -12.542 -13.047 -3.035 1.00 80.56 82 ASP A CA 1
ATOM 632 C C . ASP A 1 82 ? -12.097 -11.609 -2.740 1.00 80.56 82 ASP A C 1
ATOM 634 O O . ASP A 1 82 ? -12.078 -10.781 -3.652 1.00 80.56 82 ASP A O 1
ATOM 638 N N . GLU A 1 83 ? -11.664 -11.304 -1.514 1.00 83.31 83 GLU A N 1
ATOM 639 C CA . GLU A 1 83 ? -11.145 -9.971 -1.172 1.00 83.31 83 GLU A CA 1
ATOM 640 C C . GLU A 1 83 ? -9.819 -9.702 -1.890 1.00 83.31 83 GLU A C 1
ATOM 642 O O . GLU A 1 83 ? -9.629 -8.622 -2.454 1.00 83.31 83 GLU A O 1
ATOM 647 N N . SER A 1 84 ? -8.945 -10.712 -1.971 1.00 83.88 84 SER A N 1
ATOM 648 C CA . SER A 1 84 ? -7.702 -10.616 -2.743 1.00 83.88 84 SER A CA 1
ATOM 649 C C . SER A 1 84 ? -7.978 -10.370 -4.232 1.00 83.88 84 SER A C 1
ATOM 651 O O . SER A 1 84 ? -7.432 -9.431 -4.806 1.00 83.88 84 SER A O 1
ATOM 653 N N . LYS A 1 85 ? -8.903 -11.119 -4.853 1.00 84.62 85 LYS A N 1
ATOM 654 C CA . LYS A 1 85 ? -9.314 -10.890 -6.252 1.00 84.62 85 LYS A CA 1
ATOM 655 C C . LYS A 1 85 ? -9.906 -9.500 -6.476 1.00 84.62 85 LYS A C 1
ATOM 657 O O . LYS A 1 85 ? -9.608 -8.868 -7.487 1.00 84.62 85 LYS A O 1
ATOM 662 N N . ARG A 1 86 ? -10.747 -9.020 -5.555 1.00 88.94 86 ARG A N 1
ATOM 663 C CA . ARG A 1 86 ? -11.374 -7.695 -5.646 1.00 88.94 86 ARG A CA 1
ATOM 664 C C . ARG A 1 86 ? -10.330 -6.585 -5.592 1.00 88.94 86 ARG A C 1
ATOM 666 O O . ARG A 1 86 ? -10.377 -5.667 -6.408 1.00 88.94 86 ARG A O 1
ATOM 673 N N . ARG A 1 87 ? -9.383 -6.685 -4.658 1.00 91.00 87 ARG A N 1
ATOM 674 C CA . ARG A 1 87 ? -8.249 -5.766 -4.545 1.00 91.00 87 ARG A CA 1
ATOM 675 C C . ARG A 1 87 ? -7.393 -5.785 -5.810 1.00 91.00 87 ARG A C 1
ATOM 677 O O . ARG A 1 87 ? -7.146 -4.733 -6.391 1.00 91.00 87 ARG A O 1
ATOM 684 N N . ASP A 1 88 ? -6.959 -6.964 -6.238 1.00 89.38 88 ASP A N 1
ATOM 685 C CA . ASP A 1 88 ? -6.034 -7.113 -7.363 1.00 89.38 88 ASP A CA 1
ATOM 686 C C . ASP A 1 88 ? -6.692 -6.644 -8.673 1.00 89.38 88 ASP A C 1
ATOM 688 O O . ASP A 1 88 ? -6.071 -5.937 -9.466 1.00 89.38 88 ASP A O 1
ATOM 692 N N . GLY A 1 89 ? -7.985 -6.935 -8.861 1.00 89.50 89 GLY A N 1
ATOM 693 C CA . GLY A 1 89 ? -8.777 -6.442 -9.989 1.00 89.50 89 GLY A CA 1
ATOM 694 C C . GLY A 1 89 ? -8.943 -4.919 -10.001 1.00 89.50 89 GLY A C 1
ATOM 695 O O . GLY A 1 89 ? -8.865 -4.303 -11.064 1.00 89.50 89 GLY A O 1
ATOM 696 N N . LEU A 1 90 ? -9.120 -4.294 -8.833 1.00 92.75 90 LEU A N 1
ATOM 697 C CA . LEU A 1 90 ? -9.190 -2.837 -8.707 1.00 92.75 90 LEU A CA 1
ATOM 698 C C . LEU A 1 90 ? -7.862 -2.172 -9.101 1.00 92.75 90 LEU A C 1
ATOM 700 O O . LEU A 1 90 ? -7.869 -1.196 -9.852 1.00 92.75 90 LEU A O 1
ATOM 704 N N . ILE A 1 91 ? -6.734 -2.717 -8.635 1.00 93.38 91 ILE A N 1
ATOM 705 C CA . ILE A 1 91 ? -5.401 -2.236 -9.017 1.00 93.38 91 ILE A CA 1
ATOM 706 C C . ILE A 1 91 ? -5.181 -2.413 -10.516 1.00 93.38 91 ILE A C 1
ATOM 708 O O . ILE A 1 91 ? -4.836 -1.459 -11.201 1.00 93.38 91 ILE A O 1
ATOM 712 N N . LYS A 1 92 ? -5.450 -3.601 -11.061 1.00 90.62 92 LYS A N 1
ATOM 713 C CA . LYS A 1 92 ? -5.325 -3.854 -12.501 1.00 90.62 92 LYS A CA 1
ATOM 714 C C . LYS A 1 92 ? -6.107 -2.829 -13.330 1.00 90.62 92 LYS A C 1
ATOM 716 O O . LYS A 1 92 ? -5.546 -2.214 -14.235 1.00 90.62 92 LYS A O 1
ATOM 721 N N . LYS A 1 93 ? -7.364 -2.572 -12.958 1.00 91.06 93 LYS A N 1
ATOM 722 C CA . LYS A 1 93 ? -8.210 -1.576 -13.623 1.00 91.06 93 LYS A CA 1
ATOM 723 C C . LYS A 1 93 ? -7.625 -0.161 -13.543 1.00 91.06 93 LYS A C 1
ATOM 725 O O . LYS A 1 93 ? -7.762 0.596 -14.500 1.00 91.06 93 LYS A O 1
ATOM 730 N N . SER A 1 94 ? -6.982 0.227 -12.439 1.00 92.31 94 SER A N 1
ATOM 731 C CA . SER A 1 94 ? -6.404 1.572 -12.320 1.00 92.31 94 SER A CA 1
ATOM 732 C C . SER A 1 94 ? -5.183 1.775 -13.221 1.00 92.31 94 SER A C 1
ATOM 734 O O . SER A 1 94 ? -5.038 2.854 -13.800 1.00 92.31 94 SER A O 1
ATOM 736 N N . PHE A 1 95 ? -4.361 0.739 -13.417 1.00 91.00 95 PHE A N 1
ATOM 737 C CA . PHE A 1 95 ? -3.283 0.748 -14.412 1.00 91.00 95 PHE A CA 1
ATOM 738 C C . PHE A 1 95 ? -3.829 0.834 -15.843 1.00 91.00 95 PHE A C 1
ATOM 740 O O . PHE A 1 95 ? -3.375 1.678 -16.617 1.00 91.00 95 PHE A O 1
ATOM 747 N N . GLU A 1 96 ? -4.847 0.033 -16.171 1.00 89.19 96 GLU A N 1
ATOM 748 C CA . GLU A 1 96 ? -5.504 0.041 -17.487 1.00 89.19 96 GLU A CA 1
ATOM 749 C C . GLU A 1 96 ? -6.125 1.407 -17.814 1.00 89.19 96 GLU A C 1
ATOM 751 O O . GLU A 1 96 ? -5.891 1.948 -18.892 1.00 89.19 96 GLU A O 1
ATOM 756 N N . LEU A 1 97 ? -6.844 2.024 -16.867 1.00 90.00 97 LEU A N 1
ATOM 757 C CA . LEU A 1 97 ? -7.440 3.359 -17.034 1.00 90.00 97 LEU A CA 1
ATOM 758 C C . LEU A 1 97 ? -6.401 4.470 -17.241 1.00 90.00 97 LEU A C 1
ATOM 760 O O . LEU A 1 97 ? -6.725 5.530 -17.775 1.00 90.00 97 LEU A O 1
ATOM 764 N N . LYS A 1 98 ? -5.165 4.255 -16.786 1.00 87.31 98 LYS A N 1
ATOM 765 C CA . LYS A 1 98 ? -4.038 5.171 -16.991 1.00 87.31 98 LYS A CA 1
ATOM 766 C C . LYS A 1 98 ? -3.195 4.809 -18.212 1.00 87.31 98 LYS A C 1
ATOM 768 O O . LYS A 1 98 ? -2.185 5.471 -18.439 1.00 87.31 98 LYS A O 1
ATOM 773 N N . SER A 1 99 ? -3.590 3.785 -18.974 1.00 86.81 99 SER A N 1
ATOM 774 C CA . SER A 1 99 ? -2.829 3.239 -20.102 1.00 86.81 99 SER A CA 1
ATOM 775 C C . SER A 1 99 ? -1.384 2.895 -19.723 1.00 86.81 99 SER A C 1
ATOM 777 O O . SER A 1 99 ? -0.463 3.082 -20.518 1.00 86.81 99 SER A O 1
ATOM 779 N N . ARG A 1 100 ? -1.167 2.432 -18.484 1.00 82.06 100 ARG A N 1
ATOM 780 C CA . ARG A 1 100 ? 0.156 2.074 -17.962 1.00 82.06 100 ARG A CA 1
ATOM 781 C C . ARG A 1 100 ? 0.360 0.558 -18.017 1.00 82.06 100 ARG A C 1
ATOM 783 O O . ARG A 1 100 ? -0.562 -0.182 -17.670 1.00 82.06 100 ARG A O 1
ATOM 790 N N . PRO A 1 101 ? 1.554 0.076 -18.407 1.00 84.69 101 PRO A N 1
ATOM 791 C CA . PRO A 1 101 ? 1.866 -1.343 -18.318 1.00 84.69 101 PRO A CA 1
ATOM 792 C C . PRO A 1 101 ? 1.862 -1.780 -16.851 1.00 84.69 101 PRO A C 1
ATOM 794 O O . PRO A 1 101 ? 2.399 -1.088 -15.988 1.00 84.69 101 PRO A O 1
ATOM 797 N N . ILE A 1 102 ? 1.266 -2.937 -16.570 1.00 83.94 102 ILE A N 1
ATOM 798 C CA . ILE A 1 102 ? 1.269 -3.523 -15.227 1.00 83.94 102 ILE A CA 1
ATOM 799 C C . ILE A 1 102 ? 2.632 -4.197 -15.022 1.00 83.94 102 ILE A C 1
ATOM 801 O O . ILE A 1 102 ? 2.974 -5.083 -15.812 1.00 83.94 102 ILE A O 1
ATOM 805 N N . PRO A 1 103 ? 3.418 -3.811 -14.001 1.00 84.69 103 PRO A N 1
ATOM 806 C CA . PRO A 1 103 ? 4.668 -4.496 -13.682 1.00 84.69 103 PRO A CA 1
ATOM 807 C C . PRO A 1 103 ? 4.401 -5.973 -13.381 1.00 84.69 103 PRO A C 1
ATOM 809 O O . PRO A 1 103 ? 3.406 -6.259 -12.734 1.00 84.69 103 PRO A O 1
ATOM 812 N N . ASP A 1 104 ? 5.273 -6.887 -13.810 1.00 86.62 104 ASP A N 1
ATOM 813 C CA . ASP A 1 104 ? 5.205 -8.315 -13.450 1.00 86.62 104 ASP A CA 1
ATOM 814 C C . ASP A 1 104 ? 6.047 -8.575 -12.189 1.00 86.62 104 ASP A C 1
ATOM 816 O O . ASP A 1 104 ? 7.232 -8.908 -12.269 1.00 86.62 104 ASP A O 1
ATOM 820 N N . ASP A 1 105 ? 5.476 -8.305 -11.013 1.00 88.25 105 ASP A N 1
ATOM 821 C CA . ASP A 1 105 ? 6.150 -8.488 -9.723 1.00 88.25 105 ASP A CA 1
ATOM 822 C C . ASP A 1 105 ? 5.141 -8.592 -8.561 1.00 88.25 105 ASP A C 1
ATOM 824 O O . ASP A 1 105 ? 3.930 -8.452 -8.714 1.00 88.25 105 ASP A O 1
ATOM 828 N N . THR A 1 106 ? 5.630 -8.853 -7.351 1.00 88.00 106 THR A N 1
ATOM 829 C CA . THR A 1 106 ? 4.815 -8.903 -6.134 1.00 88.00 106 THR A CA 1
ATOM 830 C C . THR A 1 106 ? 5.269 -7.857 -5.130 1.00 88.00 106 THR A C 1
ATOM 832 O O . THR A 1 106 ? 6.411 -7.867 -4.662 1.00 88.00 106 THR A O 1
ATOM 835 N N . VAL A 1 107 ? 4.331 -7.014 -4.706 1.00 91.19 107 VAL A N 1
ATOM 836 C CA . VAL A 1 107 ? 4.525 -6.055 -3.614 1.00 91.19 107 VAL A CA 1
ATOM 837 C C . VAL A 1 107 ? 3.923 -6.628 -2.344 1.00 91.19 107 VAL A C 1
ATOM 839 O O . VAL A 1 107 ? 2.793 -7.098 -2.366 1.00 91.19 107 VAL A O 1
ATOM 842 N N . ILE A 1 108 ? 4.629 -6.576 -1.214 1.00 91.06 108 ILE A N 1
ATOM 843 C CA . ILE A 1 108 ? 3.949 -6.761 0.076 1.00 91.06 108 ILE A CA 1
ATOM 844 C C . ILE A 1 108 ? 3.435 -5.397 0.520 1.00 91.06 108 ILE A C 1
ATOM 846 O O . ILE A 1 108 ? 4.218 -4.464 0.697 1.00 91.06 108 ILE A O 1
ATOM 850 N N . VAL A 1 109 ? 2.124 -5.294 0.696 1.00 92.75 109 VAL A N 1
ATOM 851 C CA . VAL A 1 109 ? 1.455 -4.085 1.165 1.00 92.75 109 VAL A CA 1
ATOM 852 C C . VAL A 1 109 ? 1.140 -4.255 2.646 1.00 92.75 109 VAL A C 1
ATOM 854 O O . VAL A 1 109 ? 0.449 -5.195 3.042 1.00 92.75 109 VAL A O 1
ATOM 857 N N . ASN A 1 110 ? 1.658 -3.343 3.461 1.00 91.00 110 ASN A N 1
ATOM 858 C CA . ASN A 1 110 ? 1.351 -3.234 4.880 1.00 91.00 110 ASN A CA 1
ATOM 859 C C . ASN A 1 110 ? 0.232 -2.210 5.049 1.00 91.00 110 ASN A C 1
ATOM 861 O O . ASN A 1 110 ? 0.442 -1.017 4.842 1.00 91.00 110 ASN A O 1
ATOM 865 N N . TYR A 1 111 ? -0.943 -2.683 5.435 1.00 90.69 111 TYR A N 1
ATOM 866 C CA . TYR A 1 111 ? -2.133 -1.888 5.669 1.00 90.69 111 TYR A CA 1
ATOM 867 C C . TYR A 1 111 ? -2.239 -1.497 7.131 1.00 90.69 111 TYR A C 1
ATOM 869 O O . TYR A 1 111 ? -2.184 -2.358 8.007 1.00 90.69 111 TYR A O 1
ATOM 877 N N . LYS A 1 112 ? -2.498 -0.218 7.388 1.00 90.38 112 LYS A N 1
ATOM 878 C CA . LYS A 1 112 ? -3.029 0.243 8.670 1.00 90.38 112 LYS A CA 1
ATOM 879 C C . LYS A 1 112 ? -4.409 0.805 8.433 1.00 90.38 112 LYS A C 1
ATOM 881 O O . LYS A 1 112 ? -4.575 1.715 7.621 1.00 90.38 112 LYS A O 1
ATOM 886 N N . MET A 1 113 ? -5.402 0.248 9.106 1.00 89.75 113 MET A N 1
ATOM 887 C CA . MET A 1 113 ? -6.804 0.515 8.805 1.00 89.75 113 MET A CA 1
ATOM 888 C C . MET A 1 113 ? -7.634 0.709 10.069 1.00 89.75 113 MET A C 1
ATOM 890 O O . MET A 1 113 ? -7.261 0.298 11.165 1.00 89.75 113 MET A O 1
ATOM 894 N N . THR A 1 114 ? -8.782 1.346 9.902 1.00 88.94 114 THR A N 1
ATOM 895 C CA . THR A 1 114 ? -9.823 1.417 10.932 1.00 88.94 114 THR A CA 1
ATOM 896 C C . THR A 1 114 ? -10.490 0.056 11.134 1.00 88.94 114 THR A C 1
ATOM 898 O O . THR A 1 114 ? -10.361 -0.851 10.313 1.00 88.94 114 THR A O 1
ATOM 901 N N . ARG A 1 115 ? -11.296 -0.062 12.190 1.00 84.38 115 ARG A N 1
ATOM 902 C CA . ARG A 1 115 ? -12.112 -1.254 12.483 1.00 84.38 115 ARG A CA 1
ATOM 903 C C . ARG A 1 115 ? -13.182 -1.544 11.425 1.00 84.38 115 ARG A C 1
ATOM 905 O O . ARG A 1 115 ? -13.674 -2.661 11.338 1.00 84.38 115 ARG A O 1
ATOM 912 N N . GLN A 1 116 ? -13.529 -0.540 10.624 1.00 85.75 116 GLN A N 1
ATOM 913 C CA . GLN A 1 116 ? -14.439 -0.632 9.484 1.00 85.75 116 GLN A CA 1
ATOM 914 C C . GLN A 1 116 ? -13.701 -0.958 8.175 1.00 85.75 116 GLN A C 1
ATOM 916 O O . GLN A 1 116 ? -14.307 -0.938 7.110 1.00 85.75 116 GLN A O 1
ATOM 921 N N . GLY A 1 117 ? -12.383 -1.184 8.234 1.00 87.06 117 GLY A N 1
ATOM 922 C CA . GLY A 1 117 ? -11.555 -1.545 7.086 1.00 87.06 117 GLY A CA 1
ATOM 923 C C . GLY A 1 117 ? -11.211 -0.395 6.143 1.00 87.06 117 GLY A C 1
ATOM 924 O O . GLY A 1 117 ? -10.610 -0.624 5.093 1.00 87.06 117 GLY A O 1
ATOM 925 N N . LYS A 1 118 ? -11.534 0.853 6.514 1.00 92.00 118 LYS A N 1
ATOM 926 C CA . LYS A 1 118 ? -11.008 2.043 5.829 1.00 92.00 118 LYS A CA 1
ATOM 927 C C . LYS A 1 118 ? -9.501 2.135 6.050 1.00 92.00 118 LYS A C 1
ATOM 929 O O . LYS A 1 118 ? -9.059 2.165 7.201 1.00 92.00 118 LYS A O 1
ATOM 934 N N . ILE A 1 119 ? -8.743 2.229 4.964 1.00 94.06 119 ILE A N 1
ATOM 935 C CA . ILE A 1 119 ? -7.285 2.358 4.986 1.00 94.06 119 ILE A CA 1
ATOM 936 C C . ILE A 1 119 ? -6.893 3.759 5.470 1.00 94.06 119 ILE A C 1
ATOM 938 O O . ILE A 1 119 ? -7.395 4.768 4.979 1.00 94.06 119 ILE A O 1
ATOM 942 N N . LEU A 1 120 ? -5.988 3.805 6.444 1.00 93.38 120 LEU A N 1
ATOM 943 C CA . LEU A 1 120 ? -5.396 5.026 6.989 1.00 93.38 120 LEU A CA 1
ATOM 944 C C . LEU A 1 120 ? -4.009 5.256 6.385 1.00 93.38 120 LEU A C 1
ATOM 946 O O . LEU A 1 120 ? -3.731 6.320 5.835 1.00 93.38 120 LEU A O 1
ATOM 950 N N . GLU A 1 121 ? -3.153 4.236 6.437 1.00 95.44 121 GLU A N 1
ATOM 951 C CA . GLU A 1 121 ? -1.772 4.298 5.957 1.00 95.44 121 GLU A CA 1
ATOM 952 C C . GLU A 1 121 ? -1.383 3.011 5.243 1.00 95.44 121 GLU A C 1
ATOM 954 O O . GLU A 1 121 ? -1.892 1.931 5.555 1.00 95.44 121 GLU A O 1
ATOM 959 N N . LEU A 1 122 ? -0.456 3.150 4.299 1.00 95.12 122 LEU A N 1
ATOM 960 C CA . LEU A 1 122 ? 0.134 2.051 3.552 1.00 95.12 122 LEU A CA 1
ATOM 961 C C . LEU A 1 122 ? 1.652 2.187 3.571 1.00 95.12 122 LEU A C 1
ATOM 963 O O . LEU A 1 122 ? 2.174 3.293 3.436 1.00 95.12 122 LEU A O 1
ATOM 967 N N . ASN A 1 123 ? 2.334 1.051 3.699 1.00 93.62 123 ASN A N 1
ATOM 968 C CA . ASN A 1 123 ? 3.759 0.922 3.407 1.00 93.62 123 ASN A CA 1
ATOM 969 C C . ASN A 1 123 ? 3.967 -0.222 2.415 1.00 93.62 123 ASN A C 1
ATOM 971 O O . ASN A 1 123 ? 3.290 -1.249 2.495 1.00 93.62 123 ASN A O 1
ATOM 975 N N . PHE A 1 124 ? 4.939 -0.074 1.524 1.00 94.56 124 PHE A N 1
ATOM 976 C CA . PHE A 1 124 ? 5.184 -1.020 0.438 1.00 94.56 124 PHE A CA 1
ATOM 977 C C . PHE A 1 124 ? 6.564 -1.647 0.580 1.00 94.56 124 PHE A C 1
ATOM 979 O O . PHE A 1 124 ? 7.572 -0.949 0.654 1.00 94.56 124 PHE A O 1
ATOM 986 N N . LEU A 1 125 ? 6.614 -2.975 0.620 1.00 92.56 125 LEU A N 1
ATOM 987 C CA . LEU A 1 125 ? 7.841 -3.762 0.674 1.00 92.56 125 LEU A CA 1
ATOM 988 C C . LEU A 1 125 ? 8.090 -4.409 -0.688 1.00 92.56 125 LEU A C 1
ATOM 990 O O . LEU A 1 125 ? 7.438 -5.391 -1.060 1.00 92.56 125 LEU A O 1
ATOM 994 N N . ILE A 1 126 ? 9.073 -3.871 -1.402 1.00 91.81 126 ILE A N 1
ATOM 995 C CA . ILE A 1 126 ? 9.366 -4.176 -2.805 1.00 91.81 126 ILE A CA 1
ATOM 996 C C . ILE A 1 126 ? 10.782 -4.740 -2.906 1.00 91.81 126 ILE A C 1
ATOM 998 O O . ILE A 1 126 ? 11.674 -4.304 -2.181 1.00 91.81 126 ILE A O 1
ATOM 1002 N N . LYS A 1 127 ? 11.018 -5.728 -3.773 1.00 89.56 127 LYS A N 1
ATOM 1003 C CA . LYS A 1 127 ? 12.374 -6.257 -4.002 1.00 89.56 127 LYS A CA 1
ATOM 1004 C C . LYS A 1 127 ? 13.288 -5.161 -4.557 1.00 89.56 127 LYS A C 1
ATOM 1006 O O . LYS A 1 127 ? 12.866 -4.357 -5.377 1.00 89.56 127 LYS A O 1
ATOM 1011 N N . SER A 1 128 ? 14.555 -5.135 -4.150 1.00 86.19 128 SER A N 1
ATOM 1012 C CA . SER A 1 128 ? 15.500 -4.081 -4.561 1.00 86.19 128 SER A CA 1
ATOM 1013 C C . SER A 1 128 ? 15.753 -4.044 -6.068 1.00 86.19 128 SER A C 1
ATOM 1015 O O . SER A 1 128 ? 16.091 -2.986 -6.585 1.00 86.19 128 SER A O 1
ATOM 1017 N N . ASN A 1 129 ? 15.594 -5.179 -6.750 1.00 85.38 129 ASN A N 1
ATOM 1018 C CA . ASN A 1 129 ? 15.719 -5.326 -8.200 1.00 85.38 129 ASN A CA 1
ATOM 1019 C C . ASN A 1 129 ? 14.370 -5.254 -8.943 1.00 85.38 129 ASN A C 1
ATOM 1021 O O . ASN A 1 129 ? 14.314 -5.576 -10.128 1.00 85.38 129 ASN A O 1
ATOM 1025 N N . SER A 1 130 ? 13.289 -4.887 -8.252 1.00 88.12 130 SER A N 1
ATOM 1026 C CA . SER A 1 130 ? 11.977 -4.707 -8.868 1.00 88.12 130 SER A CA 1
ATOM 1027 C C . SER A 1 130 ? 11.995 -3.565 -9.882 1.00 88.12 130 SER A C 1
ATOM 1029 O O . SER A 1 130 ? 12.697 -2.571 -9.697 1.00 88.12 130 SER A O 1
ATOM 1031 N N . LYS A 1 131 ? 11.178 -3.691 -10.931 1.00 88.44 131 LYS A N 1
ATOM 1032 C CA . LYS A 1 131 ? 10.935 -2.625 -11.916 1.00 88.44 131 LYS A CA 1
ATOM 1033 C C . LYS A 1 131 ? 9.796 -1.681 -11.513 1.00 88.44 131 LYS A C 1
ATOM 1035 O O . LYS A 1 131 ? 9.482 -0.775 -12.275 1.00 88.44 131 LYS A O 1
ATOM 1040 N N . ILE A 1 132 ? 9.170 -1.903 -10.357 1.00 90.50 132 ILE A N 1
ATOM 1041 C CA . ILE A 1 132 ? 8.085 -1.054 -9.860 1.00 90.50 132 ILE A CA 1
ATOM 1042 C C . ILE A 1 132 ? 8.636 0.341 -9.569 1.00 90.50 132 ILE A C 1
ATOM 1044 O O . ILE A 1 132 ? 9.534 0.513 -8.741 1.00 90.50 132 ILE A O 1
ATOM 1048 N N . SER A 1 133 ? 8.081 1.333 -10.257 1.00 91.62 133 SER A N 1
ATOM 1049 C CA . SER A 1 133 ? 8.450 2.735 -10.100 1.00 91.62 133 SER A CA 1
ATOM 1050 C C . SER A 1 133 ? 7.726 3.384 -8.916 1.00 91.62 133 SER A C 1
ATOM 1052 O O . SER A 1 133 ? 6.746 2.862 -8.384 1.00 91.62 133 SER A O 1
ATOM 1054 N N . VAL A 1 134 ? 8.183 4.566 -8.501 1.00 92.62 134 VAL A N 1
ATOM 1055 C CA . VAL A 1 134 ? 7.507 5.353 -7.453 1.00 92.62 134 VAL A CA 1
ATOM 1056 C C . VAL A 1 134 ? 6.119 5.812 -7.912 1.00 92.62 134 VAL A C 1
ATOM 1058 O O . VAL A 1 134 ? 5.198 5.872 -7.101 1.00 92.62 134 VAL A O 1
ATOM 1061 N N . ASP A 1 135 ? 5.945 6.058 -9.211 1.00 91.38 135 ASP A N 1
ATOM 1062 C CA . ASP A 1 135 ? 4.657 6.401 -9.819 1.00 91.38 135 ASP A CA 1
ATOM 1063 C C . ASP A 1 135 ? 3.651 5.249 -9.707 1.00 91.38 135 ASP A C 1
ATOM 1065 O O . ASP A 1 135 ? 2.464 5.480 -9.469 1.00 91.38 135 ASP A O 1
ATOM 1069 N N . ASP A 1 136 ? 4.117 4.005 -9.847 1.00 93.25 136 ASP A N 1
ATOM 1070 C CA . ASP A 1 136 ? 3.288 2.809 -9.668 1.00 93.25 136 ASP A CA 1
ATOM 1071 C C . ASP A 1 136 ? 2.847 2.674 -8.208 1.00 93.25 136 ASP A C 1
ATOM 1073 O O . ASP A 1 136 ? 1.681 2.398 -7.928 1.00 93.25 136 ASP A O 1
ATOM 1077 N N . ILE A 1 137 ? 3.761 2.931 -7.266 1.00 94.81 137 ILE A N 1
ATOM 1078 C CA . ILE A 1 137 ? 3.462 2.933 -5.828 1.00 94.81 137 ILE A CA 1
ATOM 1079 C C . ILE A 1 137 ? 2.418 4.005 -5.502 1.00 94.81 137 ILE A C 1
ATOM 1081 O O . ILE A 1 137 ? 1.446 3.713 -4.806 1.00 94.81 137 ILE A O 1
ATOM 1085 N N . ALA A 1 138 ? 2.575 5.220 -6.036 1.00 94.81 138 ALA A N 1
ATOM 1086 C CA . ALA A 1 138 ? 1.622 6.309 -5.841 1.00 94.81 138 ALA A CA 1
ATOM 1087 C C . ALA A 1 138 ? 0.239 5.992 -6.416 1.00 94.81 138 ALA A C 1
ATOM 1089 O O . ALA A 1 138 ? -0.774 6.258 -5.761 1.00 94.81 138 ALA A O 1
ATOM 1090 N N . LEU A 1 139 ? 0.186 5.364 -7.594 1.00 94.31 139 LEU A N 1
ATOM 1091 C CA . LEU A 1 139 ? -1.064 4.895 -8.182 1.00 94.31 139 LEU A CA 1
ATOM 1092 C C . LEU A 1 139 ? -1.738 3.843 -7.290 1.00 94.31 139 LEU A C 1
ATOM 1094 O O . LEU A 1 139 ? -2.917 3.989 -6.969 1.00 94.31 139 LEU A O 1
ATOM 1098 N N . ILE A 1 140 ? -0.990 2.828 -6.843 1.00 95.06 140 ILE A N 1
ATOM 1099 C CA . ILE A 1 140 ? -1.500 1.772 -5.956 1.00 95.06 140 ILE A CA 1
ATOM 1100 C C . ILE A 1 140 ? -2.009 2.372 -4.640 1.00 95.06 140 ILE A C 1
ATOM 1102 O O . ILE A 1 140 ? -3.125 2.063 -4.222 1.00 95.06 140 ILE A O 1
ATOM 1106 N N . GLU A 1 141 ? -1.231 3.247 -3.992 1.00 96.12 141 GLU A N 1
ATOM 1107 C CA . GLU A 1 141 ? -1.624 3.892 -2.735 1.00 96.12 141 GLU A CA 1
ATOM 1108 C C . GLU A 1 141 ? -2.928 4.674 -2.891 1.00 96.12 141 GLU A C 1
ATOM 1110 O O . GLU A 1 141 ? -3.849 4.509 -2.085 1.00 96.12 141 GLU A O 1
ATOM 1115 N N . LYS A 1 142 ? -3.023 5.494 -3.941 1.00 95.38 142 LYS A N 1
ATOM 1116 C CA . LYS A 1 142 ? -4.208 6.303 -4.222 1.00 95.38 142 LYS A CA 1
ATOM 1117 C C . LYS A 1 142 ? -5.436 5.434 -4.478 1.00 95.38 142 LYS A C 1
ATOM 1119 O O . LYS A 1 142 ? -6.483 5.685 -3.886 1.00 95.38 142 LYS A O 1
ATOM 1124 N N . THR A 1 143 ? -5.309 4.411 -5.322 1.00 95.31 143 THR A N 1
ATOM 1125 C CA . THR A 1 143 ? -6.409 3.490 -5.631 1.00 95.31 143 THR A CA 1
ATOM 1126 C C . THR A 1 143 ? -6.895 2.766 -4.376 1.00 95.31 143 THR A C 1
ATOM 1128 O O . THR A 1 143 ? -8.095 2.731 -4.115 1.00 95.31 143 THR A O 1
ATOM 1131 N N . LEU A 1 144 ? -5.988 2.240 -3.549 1.00 95.06 144 LEU A N 1
ATOM 1132 C CA . LEU A 1 144 ? -6.381 1.545 -2.322 1.00 95.06 144 LEU A CA 1
ATOM 1133 C C . LEU A 1 144 ? -7.039 2.490 -1.308 1.00 95.06 144 LEU A C 1
ATOM 1135 O O . LEU A 1 144 ? -8.057 2.139 -0.725 1.00 95.06 144 LEU A O 1
ATOM 1139 N N . LYS A 1 145 ? -6.498 3.693 -1.092 1.00 95.00 145 LYS A N 1
ATOM 1140 C CA . LYS A 1 145 ? -7.065 4.632 -0.109 1.00 95.00 145 LYS A CA 1
ATOM 1141 C C . LYS A 1 145 ? -8.431 5.193 -0.517 1.00 95.00 145 LYS A C 1
ATOM 1143 O O . LYS A 1 145 ? -9.244 5.462 0.366 1.00 95.00 145 LYS A O 1
ATOM 1148 N N . ASN A 1 146 ? -8.677 5.370 -1.815 1.00 94.62 146 ASN A N 1
ATOM 1149 C CA . ASN A 1 146 ? -9.913 5.980 -2.308 1.00 94.62 146 ASN A CA 1
ATOM 1150 C C . ASN A 1 146 ? -11.013 4.954 -2.583 1.00 94.62 146 ASN A C 1
ATOM 1152 O O . ASN A 1 146 ? -12.164 5.179 -2.213 1.00 94.62 146 ASN A O 1
ATOM 1156 N N . ASP A 1 147 ? -10.653 3.828 -3.198 1.00 93.50 147 ASP A N 1
ATOM 1157 C CA . ASP A 1 147 ? -11.623 2.945 -3.851 1.00 93.50 147 ASP A CA 1
ATOM 1158 C C . ASP A 1 147 ? -11.709 1.560 -3.183 1.00 93.50 147 ASP A C 1
ATOM 1160 O O . ASP A 1 147 ? -12.513 0.714 -3.584 1.00 93.50 147 ASP A O 1
ATOM 1164 N N . TYR A 1 148 ? -10.897 1.301 -2.148 1.00 91.56 148 TYR A N 1
ATOM 1165 C CA . TYR A 1 148 ? -10.843 0.013 -1.460 1.00 91.56 148 TYR A CA 1
ATOM 1166 C C . TYR A 1 148 ? -11.138 0.136 0.042 1.00 91.56 148 TYR A C 1
ATOM 1168 O O . TYR A 1 148 ? -10.400 0.742 0.815 1.00 91.56 148 TYR A O 1
ATOM 1176 N N . ILE A 1 149 ? -12.220 -0.514 0.472 1.00 88.94 149 ILE A N 1
ATOM 1177 C CA . ILE A 1 149 ? -12.548 -0.742 1.885 1.00 88.94 149 ILE A CA 1
ATOM 1178 C C . ILE A 1 149 ? -12.464 -2.240 2.132 1.00 88.94 149 ILE A C 1
ATOM 1180 O O . ILE A 1 149 ? -13.100 -3.004 1.407 1.00 88.94 149 ILE A O 1
ATOM 1184 N N . ILE A 1 150 ? -11.688 -2.662 3.124 1.00 85.81 150 ILE A N 1
ATOM 1185 C CA . ILE A 1 150 ? -11.537 -4.079 3.473 1.00 85.81 150 ILE A CA 1
ATOM 1186 C C . ILE A 1 150 ? -12.751 -4.513 4.289 1.00 85.81 150 ILE A C 1
ATOM 1188 O O . ILE A 1 150 ? -13.134 -3.839 5.244 1.00 85.81 150 ILE A O 1
ATOM 1192 N N . LYS A 1 151 ? -13.369 -5.640 3.943 1.00 81.38 151 LYS A N 1
ATOM 1193 C CA . LYS A 1 151 ? -14.447 -6.181 4.775 1.00 81.38 151 LYS A CA 1
ATOM 1194 C C . LYS A 1 151 ? -13.846 -6.861 6.002 1.00 81.38 151 LYS A C 1
ATOM 1196 O O . LYS A 1 151 ? -13.072 -7.800 5.869 1.00 81.38 151 LYS A O 1
ATOM 1201 N N . LEU A 1 152 ? -14.203 -6.373 7.187 1.00 77.31 152 LEU A N 1
ATOM 1202 C CA . LEU A 1 152 ? -13.739 -6.902 8.470 1.00 77.31 152 LEU A CA 1
ATOM 1203 C C . LEU A 1 152 ? -14.928 -7.280 9.351 1.00 77.31 152 LEU A C 1
ATOM 1205 O O . LEU A 1 152 ? -15.933 -6.564 9.383 1.00 77.31 152 LEU A O 1
ATOM 1209 N N . ASP A 1 153 ? -14.780 -8.338 10.147 1.00 74.69 153 ASP A N 1
ATOM 1210 C CA . ASP A 1 153 ? -15.676 -8.583 11.277 1.00 74.69 153 ASP A CA 1
ATOM 1211 C C . ASP A 1 153 ? -15.318 -7.637 12.434 1.00 74.69 153 ASP A C 1
ATOM 1213 O O . ASP A 1 153 ? -14.509 -7.934 13.314 1.00 74.69 153 ASP A O 1
ATOM 1217 N N . SER A 1 154 ? -15.919 -6.446 12.410 1.00 67.50 154 SER A N 1
ATOM 1218 C CA . SER A 1 154 ? -15.611 -5.349 13.338 1.00 67.50 154 SER A CA 1
ATOM 1219 C C . SER A 1 154 ? -15.763 -5.696 14.826 1.00 67.50 154 SER A C 1
ATOM 1221 O O . SER A 1 154 ? -15.173 -5.012 15.667 1.00 67.50 154 SER A O 1
ATOM 1223 N N . LYS A 1 155 ? -16.526 -6.749 15.168 1.00 72.81 155 LYS A N 1
ATOM 1224 C CA . LYS A 1 155 ? -16.753 -7.170 16.560 1.00 72.81 155 LYS A CA 1
ATOM 1225 C C . LYS A 1 155 ? -15.465 -7.643 17.228 1.00 72.81 155 LYS A C 1
ATOM 1227 O O . LYS A 1 155 ? -15.299 -7.438 18.425 1.00 72.81 155 LYS A O 1
ATOM 1232 N N . GLN A 1 156 ? -14.547 -8.213 16.450 1.00 71.75 156 GLN A N 1
ATOM 1233 C CA . GLN A 1 156 ? -13.311 -8.815 16.954 1.00 71.75 156 GLN A CA 1
ATOM 1234 C C . GLN A 1 156 ? -12.207 -7.796 17.238 1.00 71.75 156 GLN A C 1
ATOM 1236 O O . GLN A 1 156 ? -11.245 -8.104 17.932 1.00 71.75 156 GLN A O 1
ATOM 1241 N N . PHE A 1 157 ? -12.350 -6.574 16.724 1.00 75.56 157 PHE A N 1
ATOM 1242 C CA . PHE A 1 157 ? -11.327 -5.534 16.818 1.00 75.56 157 PHE A CA 1
ATOM 1243 C C . PHE A 1 157 ? -11.736 -4.394 17.748 1.00 75.56 157 PHE A C 1
ATOM 1245 O O . PHE A 1 157 ? -11.175 -3.302 17.662 1.00 75.56 157 PHE A O 1
ATOM 1252 N N . LYS A 1 158 ? -12.743 -4.590 18.609 1.00 75.25 158 LYS A N 1
ATOM 1253 C CA . LYS A 1 158 ? -13.228 -3.553 19.530 1.00 75.25 158 LYS A CA 1
ATOM 1254 C C . LYS A 1 158 ? -12.066 -2.997 20.367 1.00 75.25 158 LYS A C 1
ATOM 1256 O O . LYS A 1 158 ? -11.178 -3.728 20.768 1.00 75.25 158 LYS A O 1
ATOM 1261 N N . GLY A 1 159 ? -12.039 -1.676 20.564 1.00 76.69 159 GLY A N 1
ATOM 1262 C CA . GLY A 1 159 ? -10.991 -0.991 2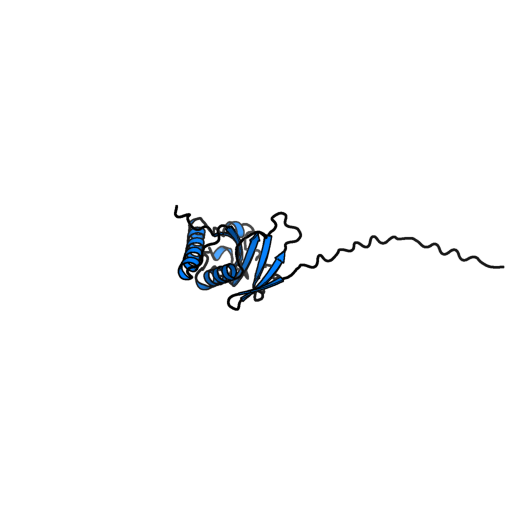1.334 1.00 76.69 159 GLY A CA 1
ATOM 1263 C C . GLY A 1 159 ? -9.667 -0.755 20.591 1.00 76.69 159 GLY A C 1
ATOM 1264 O O . GLY A 1 159 ? -8.877 0.070 21.040 1.00 76.69 159 GLY A O 1
ATOM 1265 N N . MET A 1 160 ? -9.431 -1.384 19.433 1.00 77.75 160 MET A N 1
ATOM 1266 C CA . MET A 1 160 ? -8.209 -1.136 18.663 1.00 77.75 160 MET A CA 1
ATOM 1267 C C . MET A 1 160 ? -8.213 0.261 18.030 1.00 77.75 160 MET A C 1
ATOM 1269 O O . MET A 1 160 ? -9.187 0.676 17.385 1.00 77.75 160 MET A O 1
ATOM 1273 N N . LYS A 1 161 ? -7.089 0.974 18.181 1.00 79.94 161 LYS A N 1
ATOM 1274 C CA . LYS A 1 161 ? -6.844 2.275 17.535 1.00 79.94 161 LYS A CA 1
ATOM 1275 C C . LYS A 1 161 ? -6.770 2.127 16.016 1.00 79.94 161 LYS A C 1
ATOM 1277 O O . LYS A 1 161 ? -7.383 2.900 15.284 1.00 79.94 161 LYS A O 1
ATOM 1282 N N . TYR A 1 162 ? -6.048 1.110 15.561 1.00 85.56 162 TYR A N 1
ATOM 1283 C CA . TYR A 1 162 ? -5.970 0.693 14.170 1.00 85.56 162 TYR A CA 1
ATOM 1284 C C . TYR A 1 162 ? -5.631 -0.796 14.103 1.00 85.56 162 TYR A C 1
ATOM 1286 O O . TYR A 1 162 ? -5.158 -1.386 15.073 1.00 85.56 162 TYR A O 1
ATOM 1294 N N . ILE A 1 163 ? -5.876 -1.389 12.945 1.00 82.88 163 ILE A N 1
ATOM 1295 C CA . ILE A 1 163 ? -5.545 -2.772 12.628 1.00 82.88 163 ILE A CA 1
ATOM 1296 C C . ILE A 1 163 ? -4.367 -2.744 11.662 1.00 82.88 163 ILE A C 1
ATOM 1298 O O . ILE A 1 163 ? -4.428 -2.048 10.645 1.00 82.88 163 ILE A O 1
ATOM 1302 N N . TRP A 1 164 ? -3.303 -3.479 11.983 1.00 84.38 164 TRP A N 1
ATOM 1303 C CA . TRP A 1 164 ? -2.173 -3.688 11.084 1.00 84.38 164 TRP A CA 1
ATOM 1304 C C . TRP A 1 164 ? -2.279 -5.065 10.437 1.00 84.38 164 TRP A C 1
ATOM 1306 O O . TRP A 1 164 ? -2.439 -6.072 11.122 1.00 84.38 164 TRP A O 1
ATOM 1316 N N . TYR A 1 165 ? -2.185 -5.095 9.114 1.00 81.69 165 TYR A N 1
ATOM 1317 C CA . TYR A 1 165 ? -2.201 -6.314 8.325 1.00 81.69 165 TYR A CA 1
ATOM 1318 C C . TYR A 1 165 ? -1.217 -6.217 7.159 1.00 81.69 165 TYR A C 1
ATOM 1320 O O . TYR A 1 165 ? -1.022 -5.139 6.601 1.00 81.69 165 TYR A O 1
ATOM 1328 N N . SER A 1 166 ? -0.624 -7.336 6.755 1.00 84.56 166 SER A N 1
ATOM 1329 C CA . SER A 1 166 ? 0.310 -7.401 5.629 1.00 84.56 166 SER A CA 1
ATOM 1330 C C . SER A 1 166 ? -0.154 -8.453 4.636 1.00 84.56 166 SER A C 1
ATOM 1332 O O . SER A 1 166 ? -0.356 -9.602 5.017 1.00 84.56 166 SER A O 1
ATOM 1334 N N . ALA A 1 167 ? -0.275 -8.086 3.360 1.00 85.50 167 ALA A N 1
ATOM 1335 C CA . ALA A 1 167 ? -0.607 -9.040 2.304 1.00 85.50 167 ALA A CA 1
ATOM 1336 C C . ALA A 1 167 ? 0.194 -8.810 1.021 1.00 85.50 167 ALA A C 1
ATOM 1338 O O . ALA A 1 167 ? 0.509 -7.664 0.68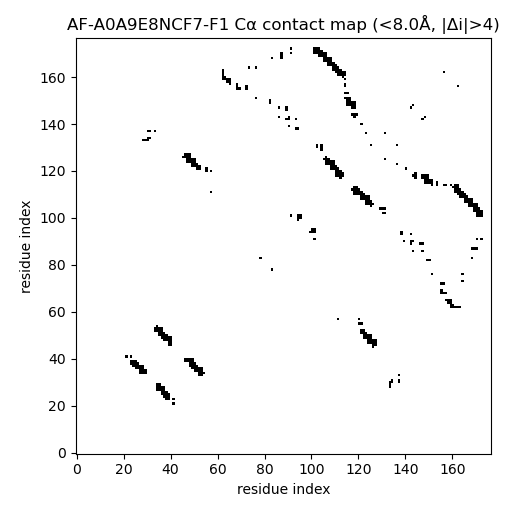4 1.00 85.50 167 ALA A O 1
ATOM 1339 N N . PRO A 1 168 ? 0.500 -9.889 0.278 1.00 88.75 168 PRO A N 1
ATOM 1340 C CA . PRO A 1 168 ? 1.045 -9.771 -1.061 1.00 88.75 168 PRO A CA 1
ATOM 1341 C C . PRO A 1 168 ? -0.024 -9.230 -2.016 1.00 88.75 168 PRO A C 1
ATOM 1343 O O . PRO A 1 168 ? -1.178 -9.651 -1.971 1.00 88.75 168 PRO A O 1
ATOM 1346 N N . LEU A 1 169 ? 0.390 -8.325 -2.892 1.00 89.62 169 LEU A N 1
ATOM 1347 C CA . LEU A 1 169 ? -0.323 -7.830 -4.060 1.00 89.62 169 LEU A CA 1
ATOM 1348 C C . LEU A 1 169 ? 0.461 -8.302 -5.283 1.00 89.62 169 LEU A C 1
ATOM 1350 O O . LEU A 1 169 ? 1.586 -7.846 -5.515 1.00 89.62 169 LEU A O 1
ATOM 1354 N N . ALA A 1 170 ? -0.113 -9.248 -6.022 1.00 85.56 170 ALA A N 1
ATOM 1355 C CA . ALA A 1 170 ? 0.452 -9.692 -7.283 1.00 85.56 170 ALA A CA 1
ATOM 1356 C C . ALA A 1 170 ? 0.094 -8.665 -8.359 1.00 85.56 170 ALA A C 1
ATOM 1358 O O . ALA A 1 170 ? -1.075 -8.471 -8.689 1.00 85.56 170 ALA A O 1
ATOM 1359 N N . LEU A 1 171 ? 1.111 -7.996 -8.888 1.00 83.25 171 LEU A N 1
ATOM 1360 C CA . LEU A 1 171 ? 0.999 -7.219 -10.106 1.00 83.25 171 LEU A CA 1
ATOM 1361 C C . LEU A 1 171 ? 1.396 -8.193 -11.208 1.00 83.25 171 LEU A C 1
ATOM 1363 O O . LEU A 1 171 ? 2.569 -8.440 -11.444 1.00 83.25 171 LEU A O 1
ATOM 1367 N N . SER A 1 172 ? 0.424 -8.873 -11.792 1.00 72.75 172 SER A N 1
ATOM 1368 C CA . SER A 1 172 ? 0.663 -9.639 -13.006 1.00 72.75 172 SER A CA 1
ATOM 1369 C C . SER A 1 172 ? -0.485 -9.370 -13.960 1.00 72.75 172 SER A C 1
ATOM 1371 O O . SER A 1 172 ? -1.661 -9.620 -13.681 1.00 72.75 172 SER A O 1
ATOM 1373 N N . GLY A 1 173 ? -0.143 -8.785 -15.106 1.00 55.78 173 GLY A N 1
ATOM 1374 C CA . GLY A 1 173 ? -1.018 -8.829 -16.262 1.00 55.78 173 GLY A CA 1
ATOM 1375 C C . GLY A 1 173 ? -1.122 -10.286 -16.696 1.00 55.78 173 GLY A C 1
ATOM 1376 O O . GLY A 1 173 ? -0.109 -10.975 -16.804 1.00 55.78 173 GLY A O 1
ATOM 1377 N N . VAL A 1 174 ? -2.338 -10.773 -16.944 1.00 41.09 174 VAL A N 1
ATOM 1378 C CA . VAL A 1 174 ? -2.511 -11.985 -17.751 1.00 41.09 174 VAL A CA 1
ATOM 1379 C C . VAL A 1 174 ? -1.677 -11.759 -19.009 1.00 41.09 174 VAL A C 1
ATOM 1381 O O . VAL A 1 174 ? -1.909 -10.776 -19.713 1.00 41.09 174 VAL A O 1
ATOM 1384 N N . LYS A 1 175 ? -0.669 -12.609 -19.237 1.00 35.06 175 LYS A N 1
ATOM 1385 C CA . LYS A 1 175 ? 0.011 -12.684 -20.527 1.00 35.06 175 LYS A CA 1
ATOM 1386 C C . LYS A 1 175 ? -1.086 -12.960 -21.546 1.00 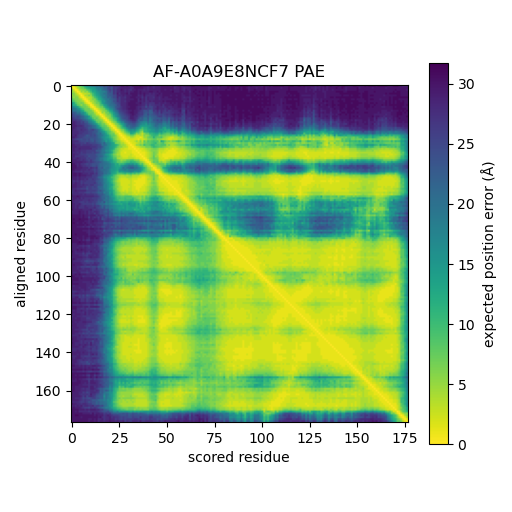35.06 175 LYS A C 1
ATOM 1388 O O . LYS A 1 175 ? -1.564 -14.088 -21.628 1.00 35.06 175 LYS A O 1
ATOM 1393 N N . ASN A 1 176 ? -1.521 -11.937 -22.268 1.00 32.50 176 ASN A N 1
ATOM 1394 C CA . ASN A 1 176 ? -2.153 -12.188 -23.546 1.00 32.50 176 ASN A CA 1
ATOM 1395 C C . ASN A 1 176 ? -1.015 -12.700 -24.427 1.00 32.50 176 ASN A C 1
ATOM 1397 O O . ASN A 1 176 ? -0.088 -11.954 -24.748 1.00 32.50 176 ASN A O 1
ATOM 1401 N N . LEU A 1 177 ? -1.035 -14.021 -24.616 1.00 31.94 177 LEU A N 1
ATOM 1402 C CA . LEU A 1 177 ? -0.348 -14.726 -25.689 1.00 31.94 177 LEU A CA 1
ATOM 1403 C C . LEU A 1 177 ? -0.646 -14.049 -27.029 1.00 31.94 177 LEU A C 1
ATOM 1405 O O . LEU A 1 177 ? -1.803 -13.598 -27.201 1.00 31.94 177 LEU A O 1
#

Secondary structure (DSSP, 8-state):
--------------------------EEEEETTEEEEEEE-TT-TT-EEEEEETT--GGG------TTS-GGGGTT----HHHHHHHHHHHHHHHHHTTPPPPSEEEEEEEEE-TT-BEEEEEEEEETT----HHHHHHHHHHHHHH-B----GGGGTT-S-EEEEEEEEE------

Sequence (177 aa):
MKKILIFIICMFAQHAFCQGKLKKLEEKVSSDGVSYKVSQLSSNPSGRKMYSNTSNKLDNDLAVIPEDVSRNAFSTIDMGKDESKRRDGLIKKSFELKSRPIPDDTVIVNYKMTRQGKILELNFLIKSNSKISVDDIALIEKTLKNDYIIKLDSKQFKGMKYIWYSAPLALSGVKNL

Mean predicted aligned error: 11.72 Å

Solvent-accessible surface area (backbone atoms only — not comparable to full-atom values): 10846 Å² total; per-residue (Å²): 134,88,81,83,80,82,80,81,78,80,78,74,75,72,79,70,75,70,71,67,73,73,72,72,64,69,47,77,50,73,34,98,94,44,47,28,40,33,37,63,55,90,85,49,92,77,49,39,34,36,39,33,46,66,85,61,74,64,88,84,52,78,77,61,75,39,92,86,38,56,89,61,50,71,76,62,68,62,66,43,76,64,55,46,49,53,52,45,51,52,50,52,49,55,31,56,77,65,75,43,84,65,52,82,49,65,36,36,40,36,40,31,18,42,56,74,22,44,52,75,42,62,34,40,42,34,48,67,87,54,86,74,48,65,58,53,52,47,50,49,52,50,48,42,58,74,77,42,66,46,88,57,73,42,82,58,46,57,81,41,82,52,47,80,49,75,46,79,44,70,36,63,62,79,79,80,125

Organism: NCBI:txid2910158

pLDDT: mean 75.17, std 19.56, range [31.94, 96.12]

Radius of gyration: 23.65 Å; Cα contacts (8 Å, |Δi|>4): 252; chains: 1; bounding box: 84×31×71 Å